Protein AF-A0A0U5FAW2-F1 (afdb_monomer)

Solvent-accessible surface area (backbone atoms only — not comparable to full-atom values): 17260 Å² total; per-residue (Å²): 139,80,88,81,89,89,75,96,79,72,76,85,68,68,87,82,65,86,89,80,86,85,89,78,89,85,86,81,84,81,90,78,88,82,86,89,81,90,89,86,87,85,86,90,85,83,89,81,87,91,86,89,87,81,87,82,94,80,91,77,87,79,80,81,81,79,85,71,97,75,81,73,79,81,76,75,49,73,69,57,49,50,52,50,52,51,51,50,50,53,52,55,72,52,44,49,61,45,65,68,63,23,61,78,44,33,62,51,70,74,54,48,54,52,41,26,79,71,71,75,46,86,71,82,56,63,69,57,28,22,46,52,12,25,45,64,38,46,56,52,46,69,72,37,44,89,76,35,44,50,73,54,102,86,45,73,40,52,65,57,45,48,61,51,51,56,50,52,45,48,52,37,29,44,48,14,36,50,33,10,54,50,19,48,53,33,43,50,52,30,49,39,48,65,33,90,88,64,29,86,56,56,73,61,54,46,88,65,94,80,78,69,79,34,60,45,50,51,34,42,51,52,18,48,65,30,35,52,57,10,36,46,32,41,34,21,25,50,20,21,42,51,32,38,25,70,77,68,72,45,77,75,72,52,61,67,71,64,84,80,60,73,74,74,47,72,65,62,46,49,56,49,34,59,73,71,73,105

Organism: NCBI:txid431306

Foldseek 3Di:
DDDDDDDPPDPPPPPVPDPPDPDDDDDDDDDDDDDDDDDDDDDDDDDDDDDDDDDDDDDDDDDDDDDDDPPPPDDQPPVNVVVVVVVVVVLVVLWQDDLVLLVVLADDPVRLVVLCVPLVDDADDLCVLLVLLLCQLVVLCVVCVVPQWDADPNDTDCPRVLVVLLVVLSVLSNQLSVLSVVLVVLVVVLVLCVDPVRNPCVVQQPDDPPPDQGPSRVSSSVSSVSNSVSNSSSSSSVSNQVNCCVSVVDGRDTDNDPPVPPDCPPVNVVVVCVVVVD

Nearest PDB structures (foldseek):
  1ogk-assembly1_A  TM=2.672E-01  e=3.578E+00  Trypanosoma cruzi
  1ogk-assembly1_B  TM=2.627E-01  e=4.565E+00  Trypanosoma cruzi
  6dfk-assembly1_C  TM=1.994E-01  e=9.953E+00  Plasmodium falciparum 3D7

Sequence (278 aa):
MLFPQFSALFFLLCLSGCTNLYLLRGNRPEQQNAPVGATNTKPGLARTESEIFMSDVKNTVSKANSPRKGDAAGSVSPARARQFHETEQRMKAQRSPSLANVELLAPSDDQIALISARFGLDVADVDEMIGLGLSTVRDQYDALRPVLVMSFNGEDDFKAIKIHLDRIVDALVRSAHGAANYYETRRQLAKDAKDKWANEHRDDDRMGIDGQDNYTGRLRRAAAEHAVKAYALYHIASGACTAYAEVMGEEWQPYQSRANNRTVSQEAAAALDEALGI

Secondary structure (DSSP, 8-state):
-------TTSGGGSTTSSSS-SS-----PPP-PPPP--------------------------PPPPPPTT--S-PPPHHHHHHHHHHHHHHHHTSPPPHHHHHTTSPPHHHHHHHHHHHT-----HHHHHHHHHHHHHHHHHHHHHHH-EEETTEEE-HHHHHHHHHHHHHHHHHHHHHHHHHHHHHHHHHHTTSTTT-TTTTTTS--TT-PPPHHHHHHHHHHHHHHHHHHHHHHHHHHHHHHHHHHSS--------TT-PPPPHHHHHHHHHHHT-

pLDDT: mean 73.01, std 25.02, range [26.52, 98.56]

Mean predicted aligned error: 17.65 Å

Radius of gyration: 31.89 Å; Cα contacts (8 Å, |Δi|>4): 219; chains: 1; bounding box: 66×98×68 Å

Structure (mmCIF, N/CA/C/O backbone):
data_AF-A0A0U5FAW2-F1
#
_entry.id   AF-A0A0U5FAW2-F1
#
loop_
_atom_site.group_PDB
_atom_site.id
_atom_site.type_symbol
_atom_site.label_atom_id
_atom_site.label_alt_id
_atom_site.label_comp_id
_atom_site.label_asym_id
_atom_site.label_entity_id
_atom_site.label_seq_id
_atom_site.pdbx_PDB_ins_code
_atom_site.Cartn_x
_atom_site.Cartn_y
_atom_site.Cartn_z
_atom_site.occupancy
_atom_site.B_iso_or_equiv
_atom_site.auth_seq_id
_atom_site.auth_comp_id
_atom_site.auth_asym_id
_atom_site.auth_atom_id
_atom_site.pdbx_PDB_model_num
ATOM 1 N N . MET A 1 1 ? 11.580 -31.478 33.780 1.00 35.81 1 MET A N 1
ATOM 2 C CA . MET A 1 1 ? 12.639 -31.129 32.806 1.00 35.81 1 MET A CA 1
ATOM 3 C C . MET A 1 1 ? 11.945 -30.732 31.508 1.00 35.81 1 MET A C 1
ATOM 5 O O . MET A 1 1 ? 11.030 -31.455 31.149 1.00 35.81 1 MET A O 1
ATOM 9 N N . LEU A 1 2 ? 12.283 -29.667 30.778 1.00 34.03 2 LEU A N 1
ATOM 10 C CA . LEU A 1 2 ? 12.939 -28.390 31.115 1.00 34.03 2 LEU A CA 1
ATOM 11 C C . LEU A 1 2 ? 12.676 -27.442 29.909 1.00 34.03 2 LEU A C 1
ATOM 13 O O . LEU A 1 2 ? 12.758 -27.903 28.776 1.00 34.03 2 LEU A O 1
ATOM 17 N N . PHE A 1 3 ? 12.312 -26.171 30.127 1.00 37.91 3 PHE A N 1
ATOM 18 C CA . PHE A 1 3 ? 12.097 -25.164 29.056 1.00 37.91 3 PHE A CA 1
ATOM 19 C C . PHE A 1 3 ? 13.434 -24.750 28.384 1.00 37.91 3 PHE A C 1
ATOM 21 O O . PHE A 1 3 ? 14.479 -24.917 29.018 1.00 37.91 3 PHE A O 1
ATOM 28 N N . PRO A 1 4 ? 13.445 -24.266 27.117 1.00 50.56 4 PRO A N 1
ATOM 29 C CA . PRO A 1 4 ? 13.128 -22.858 26.768 1.00 50.56 4 PRO A CA 1
ATOM 30 C C . PRO A 1 4 ? 12.029 -22.729 25.679 1.00 50.56 4 PRO A C 1
ATOM 32 O O . PRO A 1 4 ? 11.757 -23.698 24.985 1.00 50.56 4 PRO A O 1
ATOM 35 N N . GLN A 1 5 ? 11.300 -21.623 25.448 1.00 46.06 5 GLN A N 1
ATOM 36 C CA . GLN A 1 5 ? 11.401 -20.203 25.855 1.00 46.06 5 GLN A CA 1
ATOM 37 C C . GLN A 1 5 ? 12.631 -19.426 25.338 1.00 46.06 5 GLN A C 1
ATOM 39 O O . GLN A 1 5 ? 13.538 -19.172 26.116 1.00 46.06 5 GLN A O 1
ATOM 44 N N . PHE A 1 6 ? 12.631 -19.007 24.058 1.00 38.84 6 PHE A N 1
ATOM 45 C CA . PHE A 1 6 ? 13.253 -17.750 23.566 1.00 38.84 6 PHE A CA 1
ATOM 46 C C . PHE A 1 6 ? 12.924 -17.487 22.074 1.00 38.84 6 PHE A C 1
ATOM 48 O O . PHE A 1 6 ? 13.536 -18.097 21.208 1.00 38.84 6 PHE A O 1
ATOM 55 N N . SER A 1 7 ? 12.009 -16.547 21.772 1.00 43.53 7 SER A N 1
ATOM 56 C CA . SER A 1 7 ? 11.839 -15.941 20.420 1.00 43.53 7 SER A CA 1
ATOM 57 C C . SER A 1 7 ? 11.056 -14.614 20.402 1.00 43.53 7 SER A C 1
ATOM 59 O O . SER A 1 7 ? 11.254 -13.807 19.500 1.00 43.53 7 SER A O 1
ATOM 61 N N . ALA A 1 8 ? 10.197 -14.340 21.390 1.00 37.38 8 ALA A N 1
ATOM 62 C CA . ALA A 1 8 ? 9.229 -13.230 21.361 1.00 37.38 8 ALA A CA 1
ATOM 63 C C . ALA A 1 8 ? 9.799 -11.800 21.562 1.00 37.38 8 ALA A C 1
ATOM 65 O O . ALA A 1 8 ? 9.039 -10.876 21.835 1.00 37.38 8 ALA A O 1
ATOM 66 N N . LEU A 1 9 ? 11.120 -11.597 21.470 1.00 38.56 9 LEU A N 1
ATOM 67 C CA . LEU A 1 9 ? 11.786 -10.353 21.903 1.00 38.56 9 LEU A CA 1
ATOM 68 C C . LEU A 1 9 ? 12.693 -9.692 20.848 1.00 38.56 9 LEU A C 1
ATOM 70 O O . LEU A 1 9 ? 13.346 -8.699 21.150 1.00 38.56 9 LEU A O 1
ATOM 74 N N . PHE A 1 10 ? 12.731 -10.202 19.610 1.00 36.97 10 PHE A N 1
ATOM 75 C CA . PHE A 1 10 ? 13.593 -9.644 18.552 1.00 36.97 10 PHE A CA 1
ATOM 76 C C . PHE A 1 10 ? 12.871 -8.716 17.555 1.00 36.97 10 PHE A C 1
ATOM 78 O O . PHE A 1 10 ? 13.518 -7.946 16.853 1.00 36.97 10 PHE A O 1
ATOM 85 N N . PHE A 1 11 ? 11.534 -8.743 17.496 1.00 36.69 11 PHE A N 1
ATOM 86 C CA . PHE A 1 11 ? 10.769 -8.001 16.478 1.00 36.69 11 PHE A CA 1
ATOM 87 C C . PHE A 1 11 ? 10.440 -6.542 16.853 1.00 36.69 11 PHE A C 1
ATOM 89 O O . PHE A 1 11 ? 10.131 -5.734 15.981 1.00 36.69 11 PHE A O 1
ATOM 96 N N . LEU A 1 12 ? 10.529 -6.171 18.137 1.00 37.72 12 LEU A N 1
ATOM 97 C CA . LEU A 1 12 ? 10.038 -4.876 18.636 1.00 37.72 12 LEU A CA 1
ATOM 98 C C . LEU A 1 12 ? 11.019 -3.693 18.473 1.00 37.72 12 LEU A C 1
ATOM 100 O O . LEU A 1 12 ? 10.720 -2.591 18.922 1.00 37.72 12 LEU A O 1
ATOM 104 N N . LEU A 1 13 ? 12.190 -3.904 17.859 1.00 38.53 13 LEU A N 1
ATOM 105 C CA . LEU A 1 13 ? 13.277 -2.910 17.800 1.00 38.53 13 LEU A CA 1
ATOM 106 C C . LEU A 1 13 ? 13.564 -2.345 16.395 1.00 38.53 13 LEU A C 1
ATOM 108 O O . LEU A 1 13 ? 14.275 -1.349 16.274 1.00 38.53 13 LEU A O 1
ATOM 112 N N . CYS A 1 14 ? 12.988 -2.913 15.330 1.00 35.56 14 CYS A N 1
ATOM 113 C CA . CYS A 1 14 ? 13.257 -2.470 13.953 1.00 35.56 14 CYS A CA 1
ATOM 114 C C . CYS A 1 14 ? 12.364 -1.313 13.462 1.00 35.56 14 CYS A C 1
ATOM 116 O O . CYS A 1 14 ? 12.752 -0.601 12.539 1.00 35.56 14 CYS A O 1
ATOM 118 N N . LEU A 1 15 ? 11.201 -1.072 14.080 1.00 39.78 15 LEU A N 1
ATOM 119 C CA . LEU A 1 15 ? 10.223 -0.072 13.610 1.00 39.78 15 LEU A CA 1
ATOM 120 C C . LEU A 1 15 ? 10.478 1.372 14.088 1.00 39.78 15 LEU A C 1
ATOM 122 O O . LEU A 1 15 ? 9.764 2.283 13.679 1.00 39.78 15 LEU A O 1
ATOM 126 N N . SER A 1 16 ? 11.517 1.611 14.896 1.00 39.72 16 SER A N 1
ATOM 127 C CA . SER A 1 16 ? 11.896 2.954 15.377 1.00 39.72 16 SER A CA 1
ATOM 128 C C . SER A 1 16 ? 13.177 3.514 14.724 1.00 39.72 16 SER A C 1
ATOM 130 O O . SER A 1 16 ? 13.709 4.522 15.188 1.00 39.72 16 SER A O 1
ATOM 132 N N . GLY A 1 17 ? 13.708 2.858 13.681 1.00 35.09 17 GLY A N 1
ATOM 133 C CA . GLY A 1 17 ? 15.069 3.103 13.171 1.00 35.09 17 GLY A CA 1
ATOM 134 C C . GLY A 1 17 ? 15.214 3.901 11.864 1.00 35.09 17 GLY A C 1
ATOM 135 O O . GLY A 1 17 ? 16.336 4.236 11.493 1.00 35.09 17 GLY A O 1
ATOM 136 N N . CYS A 1 18 ? 14.131 4.203 11.139 1.00 33.91 18 CYS A N 1
ATOM 137 C CA . CYS A 1 18 ? 14.225 4.573 9.712 1.00 33.91 18 CYS A CA 1
ATOM 138 C C . CYS A 1 18 ? 14.118 6.075 9.370 1.00 33.91 18 CYS A C 1
ATOM 140 O O . CYS A 1 18 ? 14.149 6.424 8.193 1.00 33.91 18 CYS A O 1
ATOM 142 N N . THR A 1 19 ? 14.019 6.978 10.351 1.00 40.09 19 THR A N 1
ATOM 143 C CA . THR A 1 19 ? 13.824 8.431 10.122 1.00 40.09 19 THR A CA 1
ATOM 144 C C . THR A 1 19 ? 15.033 9.317 10.449 1.00 40.09 19 THR A C 1
ATOM 146 O O . THR A 1 19 ? 14.925 10.535 10.344 1.00 40.09 19 THR A O 1
ATOM 149 N N . ASN A 1 20 ? 16.191 8.752 10.824 1.00 37.94 20 ASN A N 1
ATOM 150 C CA . ASN A 1 20 ? 17.341 9.531 11.320 1.00 37.94 20 ASN A CA 1
ATOM 151 C C . ASN A 1 20 ? 18.728 9.030 10.847 1.00 37.94 20 ASN A C 1
ATOM 153 O O . ASN A 1 20 ? 19.677 8.988 11.627 1.00 37.94 20 ASN A O 1
ATOM 157 N N . LEU A 1 21 ? 18.881 8.664 9.563 1.00 34.06 21 LEU A N 1
ATOM 158 C CA . LEU A 1 21 ? 20.168 8.178 9.021 1.00 34.06 21 LEU A CA 1
ATOM 159 C C . LEU A 1 21 ? 20.645 8.845 7.711 1.00 34.06 21 LEU A C 1
ATOM 161 O O . LEU A 1 21 ? 21.285 8.206 6.884 1.00 34.06 21 LEU A O 1
ATOM 165 N N . TYR A 1 22 ? 20.378 10.144 7.534 1.00 37.16 22 TYR A N 1
ATOM 166 C CA . TYR A 1 22 ? 20.855 10.926 6.378 1.00 37.16 22 TYR A CA 1
ATOM 167 C C . TYR A 1 22 ? 21.370 12.333 6.758 1.00 37.16 22 TYR A C 1
ATOM 169 O O . TYR A 1 22 ? 20.910 13.321 6.195 1.00 37.16 22 TYR A O 1
ATOM 177 N N . LEU A 1 23 ? 22.322 12.463 7.705 1.00 38.91 23 LEU A N 1
ATOM 178 C CA . LEU A 1 23 ? 23.052 13.743 7.896 1.00 38.91 23 LEU A CA 1
ATOM 179 C C . LEU A 1 23 ? 24.397 13.714 8.676 1.00 38.91 23 LEU A C 1
ATOM 181 O O . LEU A 1 23 ? 24.799 14.739 9.225 1.00 38.91 23 LEU A O 1
ATOM 185 N N . LEU A 1 24 ? 25.149 12.602 8.723 1.00 35.38 24 LEU A N 1
ATOM 186 C CA . LEU A 1 24 ? 26.506 12.595 9.313 1.00 35.38 24 LEU A CA 1
ATOM 187 C C . LEU A 1 24 ? 27.543 11.807 8.495 1.00 35.38 24 LEU A C 1
ATOM 189 O O . LEU A 1 24 ? 27.266 10.706 8.038 1.00 35.38 24 LEU A O 1
ATOM 193 N N . ARG A 1 25 ? 28.759 12.381 8.420 1.00 29.70 25 ARG A N 1
ATOM 194 C CA . ARG A 1 25 ? 29.966 11.942 7.680 1.00 29.70 25 ARG A CA 1
ATOM 195 C C . ARG A 1 25 ? 29.798 11.798 6.149 1.00 29.70 25 ARG A C 1
ATOM 197 O O . ARG A 1 25 ? 29.121 10.903 5.679 1.00 29.70 25 ARG A O 1
ATOM 204 N N . GLY A 1 26 ? 30.471 12.587 5.306 1.00 28.81 26 GLY A N 1
ATOM 205 C CA . GLY A 1 26 ? 31.191 13.842 5.564 1.00 28.81 26 GLY A CA 1
ATOM 206 C C . GLY A 1 26 ? 32.368 14.088 4.618 1.00 28.81 26 GLY A C 1
ATOM 207 O O . GLY A 1 26 ? 33.172 13.195 4.384 1.00 28.81 26 GLY A O 1
ATOM 208 N N . ASN A 1 27 ? 32.512 15.333 4.161 1.00 31.36 27 ASN A N 1
ATOM 209 C CA . ASN A 1 27 ? 33.799 15.918 3.788 1.00 31.36 27 ASN A CA 1
ATOM 210 C C . ASN A 1 27 ? 33.670 17.449 3.846 1.00 31.36 27 ASN A C 1
ATOM 212 O O . ASN A 1 27 ? 32.667 17.989 3.381 1.00 31.36 27 ASN A O 1
ATOM 216 N N . ARG A 1 28 ? 34.633 18.156 4.448 1.00 32.12 28 ARG A N 1
ATOM 217 C CA . ARG A 1 28 ? 34.595 19.624 4.581 1.00 32.12 28 ARG A CA 1
ATOM 218 C C . ARG A 1 28 ? 36.013 20.177 4.407 1.00 32.12 28 ARG A C 1
ATOM 220 O O . ARG A 1 28 ? 36.829 19.935 5.294 1.00 32.12 28 ARG A O 1
ATOM 227 N N . PRO A 1 29 ? 36.327 20.867 3.295 1.00 35.34 29 PRO A N 1
ATOM 228 C CA . PRO A 1 29 ? 37.637 21.483 3.121 1.00 35.34 29 PRO A CA 1
ATOM 229 C C . PRO A 1 29 ? 37.843 22.653 4.100 1.00 35.34 29 PRO A C 1
ATOM 231 O O . PRO A 1 29 ? 36.893 23.156 4.708 1.00 35.34 29 PRO A O 1
ATOM 234 N N . GLU A 1 30 ? 39.104 23.040 4.274 1.00 32.56 30 GLU A N 1
ATOM 235 C CA . GLU A 1 30 ? 39.573 23.950 5.324 1.00 32.56 30 GLU A CA 1
ATOM 236 C C . GLU A 1 30 ? 39.083 25.398 5.166 1.00 32.56 30 GLU A C 1
ATOM 238 O O . GLU A 1 30 ? 38.757 25.868 4.075 1.00 32.56 30 GLU A O 1
ATOM 243 N N . GLN A 1 31 ? 39.074 26.139 6.278 1.00 34.84 31 GLN A N 1
ATOM 244 C CA . GLN A 1 31 ? 38.871 27.585 6.257 1.00 34.84 31 GLN A CA 1
ATOM 245 C C . GLN A 1 31 ? 40.140 28.292 5.767 1.00 34.84 31 GLN A C 1
ATOM 247 O O . GLN A 1 31 ? 41.193 28.175 6.389 1.00 34.84 31 GLN A O 1
ATOM 252 N N . GLN A 1 32 ? 40.018 29.118 4.727 1.00 32.97 32 GLN A N 1
ATOM 253 C CA . GLN A 1 32 ? 40.986 30.179 4.446 1.00 32.97 32 GLN A CA 1
ATOM 254 C C . GLN A 1 32 ? 40.387 31.531 4.849 1.00 32.97 32 GLN A C 1
ATOM 256 O O . GLN A 1 32 ? 39.238 31.837 4.534 1.00 32.97 32 GLN A O 1
ATOM 261 N N . ASN A 1 33 ? 41.161 32.322 5.593 1.00 32.81 33 ASN A N 1
ATOM 262 C CA . ASN A 1 33 ? 40.728 33.614 6.123 1.00 32.81 33 ASN A CA 1
ATOM 263 C C . ASN A 1 33 ? 40.837 34.715 5.057 1.00 32.81 33 ASN A C 1
ATOM 265 O O . ASN A 1 33 ? 41.860 34.819 4.382 1.00 32.81 33 ASN A O 1
ATOM 269 N N . ALA A 1 34 ? 39.825 35.582 4.964 1.00 35.78 34 ALA A N 1
ATOM 270 C CA . ALA A 1 34 ? 39.879 36.809 4.167 1.00 35.78 34 ALA A CA 1
ATOM 271 C C . ALA A 1 34 ? 40.281 38.018 5.049 1.00 35.78 34 ALA A C 1
ATOM 273 O O . ALA A 1 34 ? 39.807 38.109 6.185 1.00 35.78 34 ALA A O 1
ATOM 274 N N . PRO A 1 35 ? 41.152 38.933 4.575 1.00 33.84 35 PRO A N 1
ATOM 275 C CA . PRO A 1 35 ? 41.713 40.018 5.387 1.00 33.84 35 PRO A CA 1
ATOM 276 C C . PRO A 1 35 ? 40.834 41.284 5.470 1.00 33.84 35 PRO A C 1
ATOM 278 O O . PRO A 1 35 ? 39.829 41.431 4.779 1.00 33.84 35 PRO A O 1
ATOM 281 N N . VAL A 1 36 ? 41.253 42.220 6.329 1.00 36.88 36 VAL A N 1
ATOM 282 C CA . VAL A 1 36 ? 40.556 43.474 6.674 1.00 36.88 36 VAL A CA 1
ATOM 283 C C . VAL A 1 36 ? 41.003 44.661 5.801 1.00 36.88 36 VAL A C 1
ATOM 285 O O . VAL A 1 36 ? 42.198 44.881 5.625 1.00 36.88 36 VAL A O 1
ATOM 288 N N . GLY A 1 37 ? 40.047 45.488 5.354 1.00 30.59 37 GLY A N 1
ATOM 289 C CA . GLY A 1 37 ? 40.242 46.842 4.794 1.00 30.59 37 GLY A CA 1
ATOM 290 C C . GLY A 1 37 ? 38.888 47.438 4.350 1.00 30.59 37 GLY A C 1
ATOM 291 O O . GLY A 1 37 ? 38.145 46.753 3.662 1.00 30.59 37 GLY A O 1
ATOM 292 N N . ALA A 1 38 ? 38.387 48.571 4.869 1.00 30.95 38 ALA A N 1
ATOM 293 C CA . ALA A 1 38 ? 38.866 49.966 4.753 1.00 30.95 38 ALA A CA 1
ATOM 294 C C . ALA A 1 38 ? 38.525 50.584 3.372 1.00 30.95 38 ALA A C 1
ATOM 296 O O . ALA A 1 38 ? 38.946 50.039 2.362 1.00 30.95 38 ALA A O 1
ATOM 297 N N . THR A 1 39 ? 37.796 51.704 3.209 1.00 33.62 39 THR A N 1
ATOM 298 C CA . THR A 1 39 ? 37.059 52.650 4.108 1.00 33.62 39 THR A CA 1
ATOM 299 C C . THR A 1 39 ? 35.715 53.039 3.407 1.00 33.62 39 THR A C 1
ATOM 301 O O . THR A 1 39 ? 35.358 52.336 2.469 1.00 33.62 39 THR A O 1
ATOM 304 N N . ASN A 1 40 ? 34.859 54.039 3.701 1.00 33.38 40 ASN A N 1
ATOM 305 C CA . ASN A 1 40 ? 34.744 55.214 4.608 1.00 33.38 40 ASN A CA 1
ATOM 306 C C . ASN A 1 40 ? 33.218 55.621 4.650 1.00 33.38 40 ASN A C 1
ATOM 308 O O . ASN A 1 40 ? 32.428 54.888 4.062 1.00 33.38 40 ASN A O 1
ATOM 312 N N . THR A 1 41 ? 32.622 56.674 5.252 1.00 31.75 41 THR A N 1
ATOM 313 C CA . THR A 1 41 ? 32.984 57.861 6.080 1.00 31.75 41 THR A CA 1
ATOM 314 C C . THR A 1 41 ? 31.754 58.256 6.952 1.00 31.75 41 THR A C 1
ATOM 316 O O . THR A 1 41 ? 30.663 57.721 6.761 1.00 31.75 41 THR A O 1
ATOM 319 N N . LYS A 1 42 ? 31.873 59.254 7.850 1.00 38.59 42 LYS A N 1
ATOM 320 C CA . LYS A 1 42 ? 30.778 60.113 8.397 1.00 38.59 42 LYS A CA 1
ATOM 321 C C . LYS A 1 42 ? 31.300 61.571 8.535 1.00 38.59 42 LYS A C 1
ATOM 323 O O . LYS A 1 42 ? 32.512 61.734 8.387 1.00 38.59 42 LYS A O 1
ATOM 328 N N . PRO A 1 43 ? 30.471 62.622 8.762 1.00 42.59 43 PRO A N 1
ATOM 329 C CA . PRO A 1 43 ? 29.977 62.990 10.117 1.00 42.59 43 PRO A CA 1
ATOM 330 C C . PRO A 1 43 ? 28.510 63.516 10.145 1.00 42.59 43 PRO A C 1
ATOM 332 O O . PRO A 1 43 ? 27.983 63.917 9.118 1.00 42.59 43 PRO A O 1
ATOM 335 N N . GLY A 1 44 ? 27.754 63.419 11.251 1.00 30.03 44 GLY A N 1
ATOM 336 C CA . GLY A 1 44 ? 27.611 64.425 12.342 1.00 30.03 44 GLY A CA 1
ATOM 337 C C . GLY A 1 44 ? 26.108 64.800 12.467 1.00 30.03 44 GLY A C 1
ATOM 338 O O . GLY A 1 44 ? 25.424 64.715 11.456 1.00 30.03 44 GLY A O 1
ATOM 339 N N . LEU A 1 45 ? 25.461 65.132 13.599 1.00 32.28 45 LEU A N 1
ATOM 340 C CA . LEU A 1 45 ? 25.850 65.698 14.912 1.00 32.28 45 LEU A CA 1
ATOM 341 C C . LEU A 1 45 ? 25.081 65.038 16.111 1.00 32.28 45 LEU A C 1
ATOM 343 O O . LEU A 1 45 ? 24.416 64.022 15.929 1.00 32.28 45 LEU A O 1
ATOM 347 N N . ALA A 1 46 ? 25.232 65.572 17.338 1.00 31.83 46 ALA A N 1
ATOM 348 C CA . ALA A 1 46 ? 24.733 65.053 18.641 1.00 31.83 46 ALA A CA 1
ATOM 349 C C . ALA A 1 46 ? 23.219 65.332 18.923 1.00 31.83 46 ALA A C 1
ATOM 351 O O . ALA A 1 46 ? 22.630 66.138 18.212 1.00 31.83 46 ALA A O 1
ATOM 352 N N . ARG A 1 47 ? 22.484 64.603 19.802 1.00 30.38 47 ARG A N 1
ATOM 353 C CA . ARG A 1 47 ? 22.491 64.546 21.308 1.00 30.38 47 ARG A CA 1
ATOM 354 C C . ARG A 1 47 ? 22.136 65.929 21.925 1.00 30.38 47 ARG A C 1
ATOM 356 O O . ARG A 1 47 ? 22.714 66.903 21.469 1.00 30.38 47 ARG A O 1
ATOM 363 N N . THR A 1 48 ? 21.232 66.102 22.905 1.00 30.28 48 THR A N 1
ATOM 364 C CA . THR A 1 48 ? 21.015 65.351 24.171 1.00 30.28 48 THR A CA 1
ATOM 365 C C . THR A 1 48 ? 19.552 65.350 24.716 1.00 30.28 48 THR A C 1
ATOM 367 O O . THR A 1 48 ? 18.647 65.695 23.969 1.00 30.28 48 THR A O 1
ATOM 370 N N . GLU A 1 49 ? 19.360 64.859 25.966 1.00 31.94 49 GLU A N 1
ATOM 371 C CA . GLU A 1 49 ? 18.279 65.080 26.979 1.00 31.94 49 GLU A CA 1
ATOM 372 C C . GLU A 1 49 ? 16.823 65.385 26.512 1.00 31.94 49 GLU A C 1
ATOM 374 O O . GLU A 1 49 ? 16.574 66.314 25.759 1.00 31.94 49 GLU A O 1
ATOM 379 N N . SER A 1 50 ? 15.769 64.624 26.848 1.00 32.88 50 SER A N 1
ATOM 380 C CA . SER A 1 50 ? 15.180 64.254 28.161 1.00 32.88 50 SER A CA 1
ATOM 381 C C . SER A 1 50 ? 14.478 65.387 28.933 1.00 32.88 50 SER A C 1
ATOM 383 O O . SER A 1 50 ? 15.153 66.123 29.641 1.00 32.88 50 SER A O 1
ATOM 385 N N . GLU A 1 51 ? 13.133 65.427 28.916 1.00 30.48 51 GLU A N 1
ATOM 386 C CA . GLU A 1 51 ? 12.322 65.432 30.153 1.00 30.48 51 GLU A CA 1
ATOM 387 C C . GLU A 1 51 ? 10.800 65.220 29.953 1.00 30.48 51 GLU A C 1
ATOM 389 O O . GLU A 1 51 ? 10.258 65.226 28.850 1.00 30.48 51 GLU A O 1
ATOM 394 N N . ILE A 1 52 ? 10.168 64.960 31.096 1.00 31.31 52 ILE A N 1
ATOM 395 C CA . ILE A 1 52 ? 8.767 64.690 31.454 1.00 31.31 52 ILE A CA 1
ATOM 396 C C . ILE A 1 52 ? 7.774 65.798 31.022 1.00 31.31 52 ILE A C 1
ATOM 398 O O . ILE A 1 52 ? 8.065 66.959 31.274 1.00 31.31 52 ILE A O 1
ATOM 402 N N . PHE A 1 53 ? 6.563 65.450 30.537 1.00 26.52 53 PHE A N 1
ATOM 403 C CA . PHE A 1 53 ? 5.250 65.869 31.112 1.00 26.52 53 PHE A CA 1
ATOM 404 C C . PHE A 1 53 ? 4.040 65.180 30.419 1.00 26.52 53 PHE A C 1
ATOM 406 O O . PHE A 1 53 ? 4.211 64.421 29.468 1.00 26.52 53 PHE A O 1
ATOM 413 N N . MET A 1 54 ? 2.820 65.396 30.934 1.00 31.56 54 MET A N 1
ATOM 414 C CA . MET A 1 54 ? 1.555 64.764 30.504 1.00 31.56 54 MET A CA 1
ATOM 415 C C . MET A 1 54 ? 0.696 65.645 29.571 1.00 31.56 54 MET A C 1
ATOM 417 O O . MET A 1 54 ? 0.849 66.864 29.558 1.00 31.56 54 MET A O 1
ATOM 421 N N . SER A 1 55 ? -0.312 65.022 28.929 1.00 37.91 55 SER A N 1
ATOM 422 C CA . SER A 1 55 ? -1.421 65.625 28.141 1.00 37.91 55 SER A CA 1
ATOM 423 C C . SER A 1 55 ? -1.007 66.383 26.856 1.00 37.91 55 SER A C 1
ATOM 425 O O . SER A 1 55 ? 0.070 66.951 26.771 1.00 37.91 55 SER A O 1
ATOM 427 N N . ASP A 1 56 ? -1.789 66.390 25.771 1.00 32.31 56 ASP A N 1
ATOM 428 C CA . ASP A 1 56 ? -3.259 66.389 25.717 1.00 32.31 56 ASP A CA 1
ATOM 429 C C . ASP A 1 56 ? -3.850 65.727 24.442 1.00 32.31 56 ASP A C 1
ATOM 431 O O . ASP A 1 56 ? -3.137 65.325 23.520 1.00 32.31 56 ASP A O 1
ATOM 435 N N . VAL A 1 57 ? -5.179 65.609 24.381 1.00 39.91 57 VAL A N 1
ATOM 436 C CA . VAL A 1 57 ? -5.953 64.984 23.297 1.00 39.91 57 VAL A CA 1
ATOM 437 C C . VAL A 1 57 ? -5.934 65.811 22.005 1.00 39.91 57 VAL A C 1
ATOM 439 O O . VAL A 1 57 ? -6.378 66.960 21.981 1.00 39.91 57 VAL A O 1
ATOM 442 N N . LYS A 1 58 ? -5.596 65.178 20.867 1.00 31.69 58 LYS A N 1
ATOM 443 C CA . LYS A 1 58 ? -6.124 65.607 19.558 1.00 31.69 58 LYS A CA 1
ATOM 444 C C . LYS A 1 58 ? -6.248 64.483 18.528 1.00 31.69 58 LYS A C 1
ATOM 446 O O . LYS A 1 58 ? -5.313 63.742 18.255 1.00 31.69 58 LYS A O 1
ATOM 451 N N . ASN A 1 59 ? -7.446 64.392 17.958 1.00 37.84 59 ASN A N 1
ATOM 452 C CA . ASN A 1 59 ? -7.882 63.389 16.990 1.00 37.84 59 ASN A CA 1
ATOM 453 C C . ASN A 1 59 ? -7.391 63.728 15.567 1.00 37.84 59 ASN A C 1
ATOM 455 O O . ASN A 1 59 ? -7.686 64.816 15.069 1.00 37.84 59 ASN A O 1
ATOM 459 N N . THR A 1 60 ? -6.706 62.799 14.893 1.00 38.94 60 THR A N 1
ATOM 460 C CA . THR A 1 60 ? -6.305 62.921 13.478 1.00 38.94 60 THR A CA 1
ATOM 461 C C . THR A 1 60 ? -6.626 61.648 12.689 1.00 38.94 60 THR A C 1
ATOM 463 O O . THR A 1 60 ? -5.843 60.704 12.603 1.00 38.94 60 THR A O 1
ATOM 466 N N . VAL A 1 61 ? -7.804 61.631 12.058 1.00 35.28 61 VAL A N 1
ATOM 467 C CA . VAL A 1 61 ? -8.234 60.544 11.164 1.00 35.28 61 VAL A CA 1
ATOM 468 C C . VAL A 1 61 ? -7.404 60.547 9.875 1.00 35.28 61 VAL A C 1
ATOM 470 O O . VAL A 1 61 ? -7.605 61.384 8.991 1.00 35.28 61 VAL A O 1
ATOM 473 N N . SER A 1 62 ? -6.505 59.573 9.733 1.00 40.56 62 SER A N 1
ATOM 474 C CA . SER A 1 62 ? -5.789 59.315 8.478 1.00 40.56 62 SER A CA 1
ATOM 475 C C . SER A 1 62 ? -6.729 58.706 7.433 1.00 40.56 62 SER A C 1
ATOM 477 O O . SER A 1 62 ? -7.236 57.598 7.594 1.00 40.56 62 SER A O 1
ATOM 479 N N . LYS A 1 63 ? -6.971 59.455 6.352 1.00 34.47 63 LYS A N 1
ATOM 480 C CA . LYS A 1 63 ? -7.898 59.107 5.263 1.00 34.47 63 LYS A CA 1
ATOM 481 C C . LYS A 1 63 ? -7.561 57.762 4.605 1.00 34.47 63 LYS A C 1
ATOM 483 O O . LYS A 1 63 ? -6.486 57.605 4.032 1.00 34.47 63 LYS A O 1
ATOM 488 N N . ALA A 1 64 ? -8.530 56.849 4.566 1.00 38.09 64 ALA A N 1
ATOM 489 C CA . ALA A 1 64 ? -8.508 55.738 3.620 1.00 38.09 64 ALA A CA 1
ATOM 490 C C . ALA A 1 64 ? -8.786 56.265 2.198 1.00 38.09 64 ALA A C 1
ATOM 492 O O . ALA A 1 64 ? -9.770 56.975 1.980 1.00 38.09 64 ALA A O 1
ATOM 493 N N . ASN A 1 65 ? -7.939 55.915 1.227 1.00 41.84 65 ASN A N 1
ATOM 494 C CA . ASN A 1 65 ? -8.178 56.233 -0.182 1.00 41.84 65 ASN A CA 1
ATOM 495 C C . ASN A 1 65 ? -9.097 55.178 -0.811 1.00 41.84 65 ASN A C 1
ATOM 497 O O . ASN A 1 65 ? -8.759 53.996 -0.841 1.00 41.84 65 ASN A O 1
ATOM 501 N N . SER A 1 66 ? -10.244 55.604 -1.340 1.00 36.88 66 SER A N 1
ATOM 502 C CA . SER A 1 66 ? -11.158 54.722 -2.076 1.00 36.88 66 SER A CA 1
ATOM 503 C C . SER A 1 66 ? -10.552 54.299 -3.428 1.00 36.88 66 SER A C 1
ATOM 505 O O . SER A 1 66 ? -9.924 55.133 -4.088 1.00 36.88 66 SER A O 1
ATOM 507 N N . PRO A 1 67 ? -10.747 53.043 -3.879 1.00 41.22 67 PRO A N 1
ATOM 508 C CA . PRO A 1 67 ? -10.251 52.578 -5.175 1.00 41.22 67 PRO A CA 1
ATOM 509 C C . PRO A 1 67 ? -10.946 53.302 -6.337 1.00 41.22 67 PRO A C 1
ATOM 511 O O . PRO A 1 67 ? -12.101 53.724 -6.233 1.00 41.22 67 PRO A O 1
ATOM 514 N N . ARG A 1 68 ? -10.244 53.445 -7.466 1.00 42.44 68 ARG A N 1
ATOM 515 C CA . ARG A 1 68 ? -10.801 54.069 -8.675 1.00 42.44 68 ARG A CA 1
ATOM 516 C C . ARG A 1 68 ? -11.593 53.047 -9.490 1.00 42.44 68 ARG A C 1
ATOM 518 O O . ARG A 1 68 ? -11.241 51.876 -9.579 1.00 42.44 68 ARG A O 1
ATOM 525 N N . LYS A 1 69 ? -12.666 53.513 -10.131 1.00 36.62 69 LYS A N 1
ATOM 526 C CA . LYS A 1 69 ? -13.516 52.700 -11.009 1.00 36.62 69 LYS A CA 1
ATOM 527 C C . LYS A 1 69 ? -12.760 52.356 -12.302 1.00 36.62 69 LYS A C 1
ATOM 529 O O . LYS A 1 69 ? -12.817 53.115 -13.264 1.00 36.62 69 LYS A O 1
ATOM 534 N N . GLY A 1 70 ? -12.044 51.233 -12.294 1.00 45.09 70 GLY A N 1
ATOM 535 C CA . GLY A 1 70 ? -11.231 50.757 -13.421 1.00 45.09 70 GLY A CA 1
ATOM 536 C C . GLY A 1 70 ? -10.578 49.386 -13.210 1.00 45.09 70 GLY A C 1
ATOM 537 O O . GLY A 1 70 ? -10.290 48.712 -14.195 1.00 45.09 70 GLY A O 1
ATOM 538 N N . ASP A 1 71 ? -10.410 48.945 -11.958 1.00 43.69 71 ASP A N 1
ATOM 539 C CA . ASP A 1 71 ? -9.721 47.696 -11.591 1.00 43.69 71 ASP A CA 1
ATOM 540 C C . ASP A 1 71 ? -10.563 46.431 -11.885 1.00 43.69 71 ASP A C 1
ATOM 542 O O . ASP A 1 71 ? -11.035 45.729 -10.988 1.00 43.69 71 ASP A O 1
ATOM 546 N N . ALA A 1 72 ? -10.788 46.144 -13.168 1.00 43.41 72 ALA A N 1
ATOM 547 C CA . ALA A 1 72 ? -11.454 44.929 -13.625 1.00 43.41 72 ALA A CA 1
ATOM 548 C C . ALA A 1 72 ? -10.542 43.698 -13.462 1.00 43.41 72 ALA A C 1
ATOM 550 O O . ALA A 1 72 ? -9.405 43.706 -13.922 1.00 43.41 72 ALA A O 1
ATOM 551 N N . ALA A 1 73 ? -11.075 42.631 -12.852 1.00 43.38 73 ALA A N 1
ATOM 552 C CA . ALA A 1 73 ? -10.436 41.317 -12.699 1.00 43.38 73 ALA A CA 1
ATOM 553 C C . ALA A 1 73 ? -8.988 41.365 -12.155 1.00 43.38 73 ALA A C 1
ATOM 555 O O . ALA A 1 73 ? -8.021 41.137 -12.880 1.00 43.38 73 ALA A O 1
ATOM 556 N N . GLY A 1 74 ? -8.848 41.622 -10.848 1.00 50.12 74 GLY A N 1
ATOM 557 C CA . GLY A 1 74 ? -7.549 41.686 -10.169 1.00 50.12 74 GLY A CA 1
ATOM 558 C C . GLY A 1 74 ? -6.676 40.450 -10.416 1.00 50.12 74 GLY A C 1
ATOM 559 O O . GLY A 1 74 ? -6.980 39.352 -9.946 1.00 50.12 74 GLY A O 1
ATOM 560 N N . SER A 1 75 ? -5.569 40.642 -11.134 1.00 56.09 75 SER A N 1
ATOM 561 C CA . SER A 1 75 ? -4.615 39.584 -11.451 1.00 56.09 75 SER A CA 1
ATOM 562 C C . SER A 1 75 ? -3.905 39.098 -10.184 1.00 56.09 75 SER A C 1
ATOM 564 O O . SER A 1 75 ? -3.265 39.859 -9.455 1.00 56.09 75 SER A O 1
ATOM 566 N N . VAL A 1 76 ? -4.018 37.797 -9.901 1.00 60.38 76 VAL A N 1
ATOM 567 C CA . VAL A 1 76 ? -3.324 37.174 -8.768 1.00 60.38 76 VAL A CA 1
ATOM 568 C C . VAL A 1 76 ? -1.821 37.282 -9.013 1.00 60.38 76 VAL A C 1
ATOM 570 O O . VAL A 1 76 ? -1.312 36.764 -10.007 1.00 60.38 76 VAL A O 1
ATOM 573 N N . SER A 1 77 ? -1.099 37.964 -8.119 1.00 76.38 77 SER A N 1
ATOM 574 C CA . SER A 1 77 ? 0.340 38.174 -8.298 1.00 76.38 77 SER A CA 1
ATOM 575 C C . SER A 1 77 ? 1.087 36.830 -8.374 1.00 76.38 77 SER A C 1
ATOM 577 O O . SER A 1 77 ? 0.711 35.887 -7.668 1.00 76.38 77 SER A O 1
ATOM 579 N N . PRO A 1 78 ? 2.172 36.706 -9.168 1.00 72.19 78 PRO A N 1
ATOM 580 C CA . PRO A 1 78 ? 2.868 35.427 -9.345 1.00 72.19 78 PRO A CA 1
ATOM 581 C C . PRO A 1 78 ? 3.351 34.783 -8.036 1.00 72.19 78 PRO A C 1
ATOM 583 O O . PRO A 1 78 ? 3.386 33.561 -7.926 1.00 72.19 78 PRO A O 1
ATOM 586 N N . ALA A 1 79 ? 3.674 35.589 -7.019 1.00 71.56 79 ALA A N 1
ATOM 587 C CA . ALA A 1 79 ? 3.998 35.102 -5.679 1.00 71.56 79 ALA A CA 1
ATOM 588 C C . ALA A 1 79 ? 2.785 34.463 -4.976 1.00 71.56 79 ALA A C 1
ATOM 590 O O . ALA A 1 79 ? 2.904 33.375 -4.417 1.00 71.56 79 ALA A O 1
ATOM 591 N N . ARG A 1 80 ? 1.605 35.093 -5.054 1.00 75.25 80 ARG A N 1
ATOM 592 C CA . ARG A 1 80 ? 0.369 34.571 -4.455 1.00 75.25 80 ARG A CA 1
ATOM 593 C C . ARG A 1 80 ? -0.148 33.332 -5.195 1.00 75.25 80 ARG A C 1
ATOM 595 O O . ARG A 1 80 ? -0.627 32.407 -4.551 1.00 75.25 80 ARG A O 1
ATOM 602 N N . ALA A 1 81 ? 0.015 33.269 -6.518 1.00 74.38 81 ALA A N 1
ATOM 603 C CA . ALA A 1 81 ? -0.283 32.068 -7.302 1.00 74.38 81 ALA A CA 1
ATOM 604 C C . ALA A 1 81 ? 0.604 30.877 -6.882 1.00 74.38 81 ALA A C 1
ATOM 606 O O . ALA A 1 81 ? 0.094 29.784 -6.642 1.00 74.38 81 ALA A O 1
ATOM 607 N N . ARG A 1 82 ? 1.916 31.096 -6.691 1.00 76.38 82 ARG A N 1
ATOM 608 C CA . ARG A 1 82 ? 2.833 30.074 -6.147 1.00 76.38 82 ARG A CA 1
ATOM 609 C C . ARG A 1 82 ? 2.415 29.608 -4.751 1.00 76.38 82 ARG A C 1
ATOM 611 O O . ARG A 1 82 ? 2.353 28.408 -4.526 1.00 76.38 82 ARG A O 1
ATOM 618 N N . GLN A 1 83 ? 2.068 30.531 -3.850 1.00 75.69 83 GLN A N 1
ATOM 619 C CA . GLN A 1 83 ? 1.586 30.198 -2.500 1.00 75.69 83 GLN A CA 1
ATOM 620 C C . GLN A 1 83 ? 0.289 29.373 -2.521 1.00 75.69 83 GLN A C 1
ATOM 622 O O . GLN A 1 83 ? 0.147 28.442 -1.727 1.00 75.69 83 GLN A O 1
ATOM 627 N N . PHE A 1 84 ? -0.642 29.666 -3.438 1.00 73.25 84 PHE A N 1
ATOM 628 C CA . PHE A 1 84 ? -1.846 28.851 -3.624 1.00 73.25 84 PHE A CA 1
ATOM 629 C C . PHE A 1 84 ? -1.512 27.445 -4.138 1.00 73.25 84 PHE A C 1
ATOM 631 O O . PHE A 1 84 ? -1.971 26.472 -3.550 1.00 73.25 84 PHE A O 1
ATOM 638 N N . HIS A 1 85 ? -0.659 27.299 -5.156 1.00 74.31 85 HIS A N 1
ATOM 639 C CA . HIS A 1 85 ? -0.250 25.969 -5.625 1.00 74.31 85 HIS A CA 1
ATOM 640 C C . HIS A 1 85 ? 0.536 25.178 -4.568 1.00 74.31 85 HIS A C 1
ATOM 642 O O . HIS A 1 85 ? 0.331 23.974 -4.437 1.00 74.31 85 HIS A O 1
ATOM 648 N N . GLU A 1 86 ? 1.381 25.832 -3.770 1.00 74.88 86 GLU A N 1
ATOM 649 C CA . GLU A 1 86 ? 2.103 25.185 -2.671 1.00 74.88 86 GLU A CA 1
ATOM 650 C C . GLU A 1 86 ? 1.148 24.735 -1.551 1.00 74.88 86 GLU A C 1
ATOM 652 O O . GLU A 1 86 ? 1.279 23.627 -1.030 1.00 74.88 86 GLU A O 1
ATOM 657 N N . THR A 1 87 ? 0.141 25.544 -1.201 1.00 71.00 87 THR A N 1
ATOM 658 C CA . THR A 1 87 ? -0.887 25.132 -0.230 1.00 71.00 87 THR A CA 1
ATOM 659 C C . THR A 1 87 ? -1.810 24.049 -0.784 1.00 71.00 87 THR A C 1
ATOM 661 O O . THR A 1 87 ? -2.115 23.113 -0.052 1.00 71.00 87 THR A O 1
ATOM 664 N N . GLU A 1 88 ? -2.171 24.066 -2.070 1.00 69.25 88 GLU A N 1
ATOM 665 C CA . GLU A 1 88 ? -2.863 22.940 -2.711 1.00 69.25 88 GLU A CA 1
ATOM 666 C C . GLU A 1 88 ? -2.028 21.656 -2.697 1.00 69.25 88 GLU A C 1
ATOM 668 O O . GLU A 1 88 ? -2.572 20.587 -2.431 1.00 69.25 88 GLU A O 1
ATOM 673 N N . GLN A 1 89 ? -0.723 21.733 -2.971 1.00 68.38 89 GLN A N 1
ATOM 674 C CA . GLN A 1 89 ? 0.181 20.579 -2.925 1.00 68.38 89 GLN A CA 1
ATOM 675 C C . GLN A 1 89 ? 0.309 20.032 -1.498 1.00 68.38 89 GLN A C 1
ATOM 677 O O . GLN A 1 89 ? 0.160 18.828 -1.299 1.00 68.38 89 GLN A O 1
ATOM 682 N N . ARG A 1 90 ? 0.477 20.903 -0.493 1.00 65.06 90 ARG A N 1
ATOM 683 C CA . ARG A 1 90 ? 0.461 20.528 0.933 1.00 65.06 90 ARG A CA 1
ATOM 684 C C . ARG A 1 90 ? -0.874 19.884 1.335 1.00 65.06 90 ARG A C 1
ATOM 686 O O . ARG A 1 90 ? -0.868 18.847 1.988 1.00 65.06 90 ARG A O 1
ATOM 693 N N . MET A 1 91 ? -2.011 20.438 0.905 1.00 63.31 91 MET A N 1
ATOM 694 C CA . MET A 1 91 ? -3.345 19.883 1.182 1.00 63.31 91 MET A CA 1
ATOM 695 C C . MET A 1 91 ? -3.597 18.552 0.459 1.00 63.31 91 MET A C 1
ATOM 697 O O . MET A 1 91 ? -4.218 17.664 1.033 1.00 63.31 91 MET A O 1
ATOM 701 N N . LYS A 1 92 ? -3.095 18.376 -0.771 1.00 63.72 92 LYS A N 1
ATOM 702 C CA . LYS A 1 92 ? -3.138 17.095 -1.499 1.00 63.72 92 LYS A CA 1
ATOM 703 C C . LYS A 1 92 ? -2.256 16.042 -0.820 1.00 63.72 92 LYS A C 1
ATOM 705 O O . LYS A 1 92 ? -2.712 14.921 -0.652 1.00 63.72 92 LYS A O 1
ATOM 710 N N . ALA A 1 93 ? -1.066 16.409 -0.343 1.00 61.97 93 ALA A N 1
ATOM 711 C CA . ALA A 1 93 ? -0.193 15.524 0.436 1.00 61.97 93 ALA A CA 1
ATOM 712 C C . ALA A 1 93 ? -0.757 15.170 1.831 1.00 61.97 93 ALA A C 1
ATOM 714 O O . ALA A 1 93 ? -0.446 14.109 2.366 1.00 61.97 93 ALA A O 1
ATOM 715 N N . GLN A 1 94 ? -1.603 16.030 2.413 1.00 62.91 94 GLN A N 1
ATOM 716 C CA . GLN A 1 94 ? -2.351 15.745 3.647 1.00 62.91 94 GLN A CA 1
ATOM 717 C C . GLN A 1 94 ? -3.616 14.898 3.437 1.00 62.91 94 GLN A C 1
ATOM 719 O O . GLN A 1 94 ? -4.193 14.436 4.424 1.00 62.91 94 GLN A O 1
ATOM 724 N N . ARG A 1 95 ? -4.080 14.694 2.197 1.00 72.44 95 ARG A N 1
ATOM 725 C CA . ARG A 1 95 ? -5.180 13.760 1.926 1.00 72.44 95 ARG A CA 1
ATOM 726 C C . ARG A 1 95 ? -4.642 12.340 1.903 1.00 72.44 95 ARG A C 1
ATOM 728 O O . ARG A 1 95 ? -3.692 12.027 1.190 1.00 72.44 95 ARG A O 1
ATOM 735 N N . SER A 1 96 ? -5.279 11.480 2.678 1.00 79.19 96 SER A N 1
ATOM 736 C CA . SER A 1 96 ? -4.970 10.056 2.698 1.00 79.19 96 SER A CA 1
ATOM 737 C C . SER A 1 96 ? -5.509 9.387 1.426 1.00 79.19 96 SER A C 1
ATOM 739 O O . SER A 1 96 ? -6.603 9.750 0.980 1.00 79.19 96 SER A O 1
ATOM 741 N N . PRO A 1 97 ? -4.758 8.463 0.800 1.00 91.19 97 PRO A N 1
ATOM 742 C CA . PRO A 1 97 ? -5.217 7.768 -0.399 1.00 91.19 97 PRO A CA 1
ATOM 743 C C . PRO A 1 97 ? -6.348 6.784 -0.071 1.00 91.19 97 PRO A C 1
ATOM 745 O O . PRO A 1 97 ? -6.366 6.199 1.007 1.00 91.19 97 PRO A O 1
ATOM 748 N N . SER A 1 98 ? -7.278 6.588 -1.007 1.00 93.69 98 SER A N 1
ATOM 749 C CA . SER A 1 98 ? -8.245 5.482 -0.973 1.00 93.69 98 SER A CA 1
ATOM 750 C C . SER A 1 98 ? -7.669 4.222 -1.611 1.00 93.69 98 SER A C 1
ATOM 752 O O . SER A 1 98 ? -6.742 4.307 -2.416 1.00 93.69 98 SER A O 1
ATOM 754 N N . LEU A 1 99 ? -8.267 3.063 -1.317 1.00 95.00 99 LEU A N 1
ATOM 755 C CA . LEU A 1 99 ? -7.952 1.812 -2.013 1.00 95.00 99 LEU A CA 1
ATOM 756 C C . LEU A 1 99 ? -8.161 1.947 -3.534 1.00 95.00 99 LEU A C 1
ATOM 758 O O . LEU A 1 99 ? -7.290 1.554 -4.300 1.00 95.00 99 LEU A O 1
ATOM 762 N N . ALA A 1 100 ? -9.225 2.632 -3.970 1.00 94.44 100 ALA A N 1
ATOM 763 C CA . ALA A 1 100 ? -9.469 2.941 -5.384 1.00 94.44 100 ALA A CA 1
ATOM 764 C C . ALA A 1 100 ? -8.361 3.809 -6.032 1.00 94.44 100 ALA A C 1
ATOM 766 O O . ALA A 1 100 ? -8.066 3.658 -7.215 1.00 94.44 100 ALA A O 1
ATOM 767 N N . ASN A 1 101 ? -7.685 4.688 -5.275 1.00 93.38 101 ASN A N 1
ATOM 768 C CA . ASN A 1 101 ? -6.503 5.399 -5.788 1.00 93.38 101 ASN A CA 1
ATOM 769 C C . ASN A 1 101 ? -5.296 4.460 -5.967 1.00 93.38 101 ASN A C 1
ATOM 771 O O . ASN A 1 101 ? -4.405 4.773 -6.753 1.00 93.38 101 ASN A O 1
ATOM 775 N N . VAL A 1 102 ? -5.232 3.350 -5.222 1.00 95.88 102 VAL A N 1
ATOM 776 C CA . VAL A 1 102 ? -4.215 2.305 -5.412 1.00 95.88 102 VAL A CA 1
ATOM 777 C C . VAL A 1 102 ? -4.565 1.453 -6.624 1.00 95.88 102 VAL A C 1
ATOM 779 O O . VAL A 1 102 ? -3.706 1.261 -7.471 1.00 95.88 102 VAL A O 1
ATOM 782 N N . GLU A 1 103 ? -5.817 1.011 -6.747 1.00 95.38 103 GLU A N 1
ATOM 783 C CA . GLU A 1 103 ? -6.331 0.218 -7.874 1.00 95.38 103 GLU A CA 1
ATOM 784 C C . GLU A 1 103 ? -6.046 0.886 -9.234 1.00 95.38 103 GLU A C 1
ATOM 786 O O . GLU A 1 103 ? -5.554 0.242 -10.155 1.00 95.38 103 GLU A O 1
ATOM 791 N N . LEU A 1 104 ? -6.240 2.208 -9.332 1.00 94.94 104 LEU A N 1
ATOM 792 C CA . LEU A 1 104 ? -5.940 3.006 -10.534 1.00 94.94 104 LEU A CA 1
ATOM 793 C C . LEU A 1 104 ? -4.441 3.117 -10.894 1.00 94.94 104 LEU A C 1
ATOM 795 O O . LEU A 1 104 ? -4.116 3.614 -11.974 1.00 94.94 104 LEU A O 1
ATOM 799 N N . LEU A 1 105 ? -3.535 2.721 -9.996 1.00 94.56 105 LEU A N 1
ATOM 800 C CA . LEU A 1 105 ? -2.074 2.816 -10.150 1.00 94.56 105 LEU A CA 1
ATOM 801 C C . LEU A 1 105 ? -1.364 1.456 -10.042 1.00 94.56 105 LEU A C 1
ATOM 803 O O . LEU A 1 105 ? -0.184 1.345 -10.382 1.00 94.56 105 LEU A O 1
ATOM 807 N N . ALA A 1 106 ? -2.047 0.435 -9.529 1.00 93.06 106 ALA A N 1
ATOM 808 C CA . ALA A 1 106 ? -1.547 -0.922 -9.434 1.00 93.06 106 ALA A CA 1
ATOM 809 C C . ALA A 1 106 ? -1.575 -1.591 -10.822 1.00 93.06 106 ALA A C 1
ATOM 811 O O . ALA A 1 106 ? -2.474 -1.332 -11.626 1.00 93.06 106 ALA A O 1
ATOM 812 N N . PRO A 1 107 ? -0.603 -2.461 -11.137 1.00 94.19 107 PRO A N 1
ATOM 813 C CA . PRO A 1 107 ? -0.662 -3.259 -12.354 1.00 94.19 107 PRO A CA 1
ATOM 814 C C . PRO A 1 107 ? -1.797 -4.288 -12.243 1.00 94.19 107 PRO A C 1
ATOM 816 O O . PRO A 1 107 ? -1.922 -4.962 -11.223 1.00 94.19 107 PRO A O 1
ATOM 819 N N . SER A 1 108 ? -2.608 -4.428 -13.292 1.00 94.56 108 SER A N 1
ATOM 820 C CA . SER A 1 108 ? -3.691 -5.421 -13.326 1.00 94.56 108 SER A CA 1
ATOM 821 C C . SER A 1 108 ? -3.164 -6.855 -13.461 1.00 94.56 108 SER A C 1
ATOM 823 O O . SER A 1 108 ? -2.031 -7.067 -13.898 1.00 94.56 108 SER A O 1
ATOM 825 N N . ASP A 1 109 ? -4.005 -7.844 -13.157 1.00 93.94 109 ASP A N 1
ATOM 826 C CA . ASP A 1 109 ? -3.659 -9.276 -13.184 1.00 93.94 109 ASP A CA 1
ATOM 827 C C . ASP A 1 109 ? -3.009 -9.705 -14.515 1.00 93.94 109 ASP A C 1
ATOM 829 O O . ASP A 1 109 ? -1.918 -10.276 -14.520 1.00 93.94 109 ASP A O 1
ATOM 833 N N . ASP A 1 110 ? -3.600 -9.318 -15.654 1.00 94.38 110 ASP A N 1
ATOM 834 C CA . ASP A 1 110 ? -3.035 -9.529 -16.999 1.00 94.38 110 ASP A CA 1
ATOM 835 C C . ASP A 1 110 ? -1.621 -8.938 -17.155 1.00 94.38 110 ASP A C 1
ATOM 837 O O . ASP A 1 110 ? -0.743 -9.527 -17.792 1.00 94.38 110 ASP A O 1
ATOM 841 N N . GLN A 1 111 ? -1.382 -7.751 -16.587 1.00 93.50 111 GLN A N 1
ATOM 842 C CA . GLN A 1 111 ? -0.079 -7.087 -16.648 1.00 93.50 111 GLN A CA 1
ATOM 843 C C . GLN A 1 111 ? 0.941 -7.806 -15.765 1.00 93.50 111 GLN A C 1
ATOM 845 O O . GLN A 1 111 ? 2.094 -7.936 -16.171 1.00 93.50 111 GLN A O 1
ATOM 850 N N . ILE A 1 112 ? 0.532 -8.308 -14.597 1.00 96.88 112 ILE A N 1
ATOM 851 C CA . ILE A 1 112 ? 1.387 -9.083 -13.692 1.00 96.88 112 ILE A CA 1
ATOM 852 C C . ILE A 1 112 ? 1.727 -10.455 -14.273 1.00 96.88 112 ILE A C 1
ATOM 854 O O . ILE A 1 112 ? 2.903 -10.821 -14.279 1.00 96.88 112 ILE A O 1
ATOM 858 N N . ALA A 1 113 ? 0.763 -11.159 -14.871 1.00 94.00 113 ALA A N 1
ATOM 859 C CA . ALA A 1 113 ? 1.008 -12.405 -15.596 1.00 94.00 113 ALA A CA 1
ATOM 860 C C . ALA A 1 113 ? 2.016 -12.200 -16.745 1.00 94.00 113 ALA A C 1
ATOM 862 O O . ALA A 1 113 ? 2.977 -12.961 -16.889 1.00 94.00 113 ALA A O 1
ATOM 863 N N . LEU A 1 114 ? 1.863 -11.119 -17.523 1.00 95.12 114 LEU A N 1
ATOM 864 C CA . LEU A 1 114 ? 2.824 -10.739 -18.562 1.00 95.12 114 LEU A CA 1
ATOM 865 C C . LEU A 1 114 ? 4.192 -10.331 -17.993 1.00 95.12 114 LEU A C 1
ATOM 867 O O . LEU A 1 114 ? 5.212 -10.631 -18.610 1.00 95.12 114 LEU A O 1
ATOM 871 N N . ILE A 1 115 ? 4.249 -9.658 -16.843 1.00 94.00 115 ILE A N 1
ATOM 872 C CA . ILE A 1 115 ? 5.507 -9.254 -16.202 1.00 94.00 115 ILE A CA 1
ATOM 873 C C . ILE A 1 115 ? 6.268 -10.478 -15.679 1.00 94.00 115 ILE A C 1
ATOM 875 O O . ILE A 1 115 ? 7.443 -10.636 -16.016 1.00 94.00 115 ILE A O 1
ATOM 879 N N . SER A 1 116 ? 5.604 -11.379 -14.953 1.00 94.50 116 SER A N 1
ATOM 880 C CA . SER A 1 116 ? 6.190 -12.638 -14.482 1.00 94.50 116 SER A CA 1
ATOM 881 C C . SER A 1 116 ? 6.748 -13.455 -15.652 1.00 94.50 116 SER A C 1
ATOM 883 O O . SER A 1 116 ? 7.954 -13.706 -15.719 1.00 94.50 116 SER A O 1
ATOM 885 N N . ALA A 1 117 ? 5.916 -13.734 -16.663 1.00 95.00 117 ALA A N 1
ATOM 886 C CA . ALA A 1 117 ? 6.288 -14.554 -17.817 1.00 95.00 117 ALA A CA 1
ATOM 887 C C . ALA A 1 117 ? 7.365 -13.938 -18.736 1.00 95.00 117 ALA A C 1
ATOM 889 O O . ALA A 1 117 ? 7.939 -14.648 -19.566 1.00 95.00 117 ALA A O 1
ATOM 890 N N . ARG A 1 118 ? 7.639 -12.626 -18.646 1.00 95.12 118 ARG A N 1
ATOM 891 C CA . ARG A 1 118 ? 8.651 -11.940 -19.480 1.00 95.12 118 ARG A CA 1
ATOM 892 C C . ARG A 1 118 ? 9.935 -11.580 -18.744 1.00 95.12 118 ARG A C 1
ATOM 894 O O . ARG A 1 118 ? 10.964 -11.464 -19.404 1.00 95.12 118 ARG A O 1
ATOM 901 N N . PHE A 1 119 ? 9.891 -11.406 -17.425 1.00 94.44 119 PHE A N 1
ATOM 902 C CA . PHE A 1 119 ? 11.065 -11.067 -16.614 1.00 94.44 119 PHE A CA 1
ATOM 903 C C . PHE A 1 119 ? 11.553 -12.219 -15.725 1.00 94.44 119 PHE A C 1
ATOM 905 O O . PHE A 1 119 ? 12.621 -12.090 -15.134 1.00 94.44 119 PHE A O 1
ATOM 912 N N . GLY A 1 120 ? 10.816 -13.335 -15.648 1.00 95.50 120 GLY A N 1
ATOM 913 C CA . GLY A 1 120 ? 11.145 -14.459 -14.765 1.00 95.50 120 GLY A CA 1
ATOM 914 C C . GLY A 1 120 ? 10.967 -14.110 -13.287 1.00 95.50 120 GLY A C 1
ATOM 915 O O . GLY A 1 120 ? 11.712 -14.608 -12.448 1.00 95.50 120 GLY A O 1
ATOM 916 N N . LEU A 1 121 ? 10.036 -13.201 -12.985 1.00 95.00 121 LEU A N 1
ATOM 917 C CA . LEU A 1 121 ? 9.763 -12.749 -11.624 1.00 95.00 121 LEU A CA 1
ATOM 918 C C . LEU A 1 121 ? 8.705 -13.637 -10.977 1.00 95.00 121 LEU A C 1
ATOM 920 O O . LEU A 1 121 ? 7.629 -13.841 -11.543 1.00 95.00 121 LEU A O 1
ATOM 924 N N . ASP A 1 122 ? 9.024 -14.109 -9.779 1.00 94.88 122 ASP A N 1
ATOM 925 C CA . ASP A 1 122 ? 8.070 -14.737 -8.875 1.00 94.88 122 ASP A CA 1
ATOM 926 C C . ASP A 1 122 ? 6.999 -13.723 -8.433 1.00 94.88 122 ASP A C 1
ATOM 928 O O . ASP A 1 122 ? 7.266 -12.518 -8.371 1.00 94.88 122 ASP A O 1
ATOM 932 N N . VAL A 1 123 ? 5.786 -14.202 -8.161 1.00 94.81 123 VAL A N 1
ATOM 933 C CA . VAL A 1 123 ? 4.622 -13.385 -7.789 1.00 94.81 123 VAL A CA 1
ATOM 934 C C . VAL A 1 123 ? 3.950 -14.048 -6.597 1.00 94.81 123 VAL A C 1
ATOM 936 O O . VAL A 1 123 ? 3.564 -15.209 -6.679 1.00 94.81 123 VAL A O 1
ATOM 939 N N . ALA A 1 124 ? 3.810 -13.301 -5.500 1.00 93.19 124 ALA A N 1
ATOM 940 C CA . ALA A 1 124 ? 3.152 -13.790 -4.292 1.00 93.19 124 ALA A CA 1
ATOM 941 C C . ALA A 1 124 ? 1.702 -14.212 -4.577 1.00 93.19 124 ALA A C 1
ATOM 943 O O . ALA A 1 124 ? 1.010 -13.554 -5.359 1.00 93.19 124 ALA A O 1
ATOM 944 N N . ASP A 1 125 ? 1.252 -15.281 -3.919 1.00 96.44 125 ASP A N 1
ATOM 945 C CA . ASP A 1 125 ? -0.110 -15.793 -4.060 1.00 96.44 125 ASP A CA 1
ATOM 946 C C . ASP A 1 125 ? -1.124 -14.721 -3.626 1.00 96.44 125 ASP A C 1
ATOM 948 O O . ASP A 1 125 ? -1.023 -14.142 -2.541 1.00 96.44 125 ASP A O 1
ATOM 952 N N . VAL A 1 126 ? -2.093 -14.432 -4.495 1.00 96.31 126 VAL A N 1
ATOM 953 C CA . VAL A 1 126 ? -3.117 -13.408 -4.260 1.00 96.31 126 VAL A CA 1
ATOM 954 C C . VAL A 1 126 ? -3.965 -13.766 -3.042 1.00 96.31 126 VAL A C 1
ATOM 956 O O . VAL A 1 126 ? -4.240 -12.884 -2.227 1.00 96.31 126 VAL A O 1
ATOM 959 N N . ASP A 1 127 ? -4.304 -15.044 -2.859 1.00 97.69 127 ASP A N 1
ATOM 960 C CA . ASP A 1 127 ? -5.114 -15.493 -1.724 1.00 97.69 127 ASP A CA 1
ATOM 961 C C . ASP A 1 127 ? -4.319 -15.413 -0.407 1.00 97.69 127 ASP A C 1
ATOM 963 O O . ASP A 1 127 ? -4.881 -15.061 0.634 1.00 97.69 127 ASP A O 1
ATOM 967 N N . GLU A 1 128 ? -2.998 -15.636 -0.439 1.00 97.88 128 GLU A N 1
ATOM 968 C CA . GLU A 1 128 ? -2.118 -15.418 0.721 1.00 97.88 128 GLU A CA 1
ATOM 969 C C . GLU A 1 128 ? -1.984 -13.923 1.054 1.00 97.88 128 GLU A C 1
ATOM 971 O O . GLU A 1 128 ? -2.064 -13.539 2.222 1.00 97.88 128 GLU A O 1
ATOM 976 N N . MET A 1 129 ? -1.829 -13.056 0.047 1.00 98.06 129 MET A N 1
ATOM 977 C CA . MET A 1 129 ? -1.706 -11.606 0.253 1.00 98.06 129 MET A CA 1
ATOM 978 C C . MET A 1 129 ? -3.009 -10.982 0.771 1.00 98.06 129 MET A C 1
ATOM 980 O O . MET A 1 129 ? -2.971 -10.179 1.706 1.00 98.06 129 MET A O 1
ATOM 984 N N . ILE A 1 130 ? -4.166 -11.387 0.238 1.00 98.38 130 ILE A N 1
ATOM 985 C CA . ILE A 1 130 ? -5.479 -11.004 0.779 1.00 98.38 130 ILE A CA 1
ATOM 986 C C . ILE A 1 130 ? -5.646 -11.577 2.195 1.00 98.38 130 ILE A C 1
ATOM 988 O O . ILE A 1 130 ? -6.038 -10.845 3.106 1.00 98.38 130 ILE A O 1
ATOM 992 N N . GLY A 1 131 ? -5.289 -12.848 2.412 1.00 98.31 131 GLY A N 1
ATOM 993 C CA . GLY A 1 131 ? -5.328 -13.516 3.716 1.00 98.31 131 GLY A CA 1
ATOM 994 C C . GLY A 1 131 ? -4.517 -12.796 4.798 1.00 98.31 131 GLY A C 1
ATOM 995 O O . GLY A 1 131 ? -5.014 -12.603 5.907 1.00 98.31 131 GLY A O 1
ATOM 996 N N . LEU A 1 132 ? -3.315 -12.324 4.457 1.00 98.44 132 LEU A N 1
ATOM 997 C CA . LEU A 1 132 ? -2.451 -11.519 5.323 1.00 98.44 132 LEU A CA 1
ATOM 998 C C . LEU A 1 132 ? -3.063 -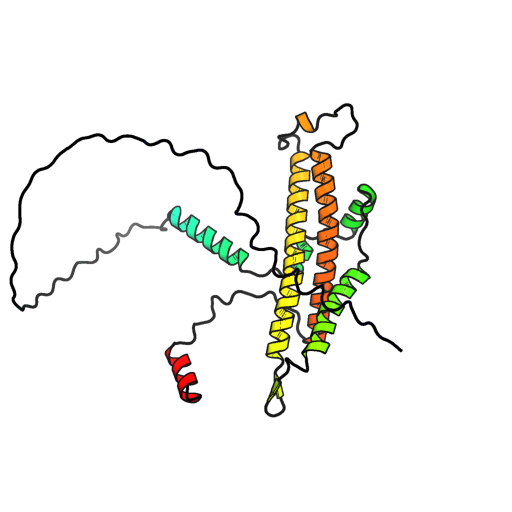10.148 5.651 1.00 98.44 132 LEU A C 1
ATOM 1000 O O . LEU A 1 132 ? -2.943 -9.672 6.781 1.00 98.44 132 LEU A O 1
ATOM 1004 N N . GLY A 1 133 ? -3.744 -9.516 4.690 1.00 98.19 133 GLY A N 1
ATOM 1005 C CA . GLY A 1 133 ? -4.522 -8.298 4.931 1.00 98.19 133 GLY A CA 1
ATOM 1006 C C . GLY A 1 133 ? -5.683 -8.529 5.904 1.00 98.19 133 GLY A C 1
ATOM 1007 O O . GLY A 1 133 ? -5.861 -7.763 6.853 1.00 98.19 133 GLY A O 1
ATOM 1008 N N . LEU A 1 134 ? -6.433 -9.616 5.697 1.00 98.56 134 LEU A N 1
ATOM 1009 C CA . LEU A 1 134 ? -7.575 -10.003 6.528 1.00 98.56 134 LEU A CA 1
ATOM 1010 C C . LEU A 1 134 ? -7.155 -10.304 7.979 1.00 98.56 134 LEU A C 1
ATOM 1012 O O . LEU A 1 134 ? -7.742 -9.751 8.911 1.00 98.56 134 LEU A O 1
ATOM 1016 N N . SER A 1 135 ? -6.137 -11.149 8.189 1.00 98.25 135 SER A N 1
ATOM 1017 C CA . SER A 1 135 ? -5.657 -11.501 9.537 1.00 98.25 135 SER A CA 1
ATOM 1018 C C . SER A 1 135 ? -5.072 -10.296 10.272 1.00 98.25 135 SER A C 1
ATOM 1020 O O . SER A 1 135 ? -5.405 -10.073 11.432 1.00 98.25 135 SER A O 1
ATOM 1022 N N . THR A 1 136 ? -4.307 -9.437 9.584 1.00 98.19 136 THR A N 1
ATOM 1023 C CA . THR A 1 136 ? -3.727 -8.217 10.177 1.00 98.19 136 THR A CA 1
ATOM 1024 C C . THR A 1 136 ? -4.777 -7.324 10.851 1.00 98.19 136 THR A C 1
ATOM 1026 O O . THR A 1 136 ? -4.463 -6.677 11.847 1.00 98.19 136 THR A O 1
ATOM 1029 N N . VAL A 1 137 ? -6.020 -7.286 10.355 1.00 98.12 137 VAL A N 1
ATOM 1030 C CA . VAL A 1 137 ? -7.109 -6.509 10.975 1.00 98.12 137 VAL A CA 1
ATOM 1031 C C . VAL A 1 137 ? -7.927 -7.343 11.967 1.00 98.12 137 VAL A C 1
ATOM 1033 O O . VAL A 1 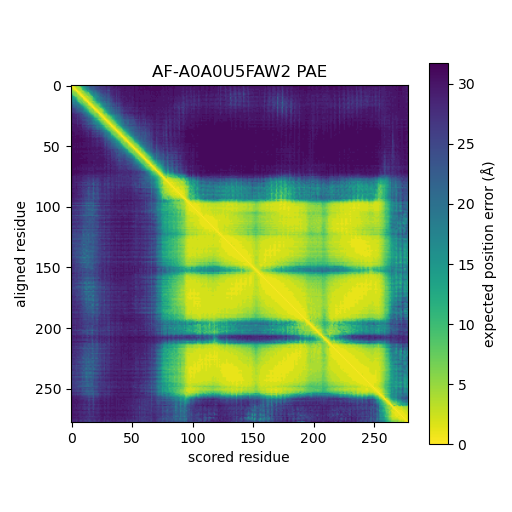137 ? -8.194 -6.857 13.067 1.00 98.12 137 VAL A O 1
ATOM 1036 N N . ARG A 1 138 ? -8.285 -8.593 11.634 1.00 98.31 138 ARG A N 1
ATOM 1037 C CA . ARG A 1 138 ? -9.074 -9.475 12.518 1.00 98.31 138 ARG A CA 1
ATOM 1038 C C . ARG A 1 138 ? -8.330 -9.805 13.819 1.00 98.31 138 ARG A C 1
ATOM 1040 O O . ARG A 1 138 ? -8.873 -9.589 14.898 1.00 98.31 138 ARG A O 1
ATOM 1047 N N . ASP A 1 139 ? -7.064 -10.213 13.733 1.00 98.25 139 ASP A N 1
ATOM 1048 C CA . ASP A 1 139 ? -6.242 -10.586 14.893 1.00 98.25 139 ASP A CA 1
ATOM 1049 C C . ASP A 1 139 ? -6.011 -9.380 15.824 1.00 98.25 139 ASP A C 1
ATOM 1051 O O . ASP A 1 139 ? -6.007 -9.511 17.049 1.00 98.25 139 ASP A O 1
ATOM 1055 N N . GLN A 1 140 ? -5.849 -8.181 15.249 1.00 97.50 140 GLN A N 1
ATOM 1056 C CA . GLN A 1 140 ? -5.748 -6.924 16.000 1.00 97.50 140 GLN A CA 1
ATOM 1057 C C . GLN A 1 140 ? -7.071 -6.551 16.673 1.00 97.50 140 GLN A C 1
ATOM 1059 O O . GLN A 1 140 ? -7.048 -6.057 17.801 1.00 97.50 140 GLN A O 1
ATOM 1064 N N . TYR A 1 141 ? -8.209 -6.787 16.013 1.00 97.38 141 TYR A N 1
ATOM 1065 C CA . TYR A 1 141 ? -9.523 -6.565 16.608 1.00 97.38 141 TYR A CA 1
ATOM 1066 C C . TYR A 1 141 ? -9.738 -7.492 17.810 1.00 97.38 141 TYR A C 1
ATOM 1068 O O . TYR A 1 141 ? -9.947 -7.004 18.920 1.00 97.38 141 TYR A O 1
ATOM 1076 N N . ASP A 1 142 ? -9.599 -8.807 17.629 1.00 97.25 142 ASP A N 1
ATOM 1077 C CA . ASP A 1 142 ? -9.861 -9.793 18.683 1.00 97.25 142 ASP A CA 1
ATOM 1078 C C . ASP A 1 142 ? -8.909 -9.646 19.882 1.00 97.25 142 ASP A C 1
ATOM 1080 O O . ASP A 1 142 ? -9.348 -9.702 21.034 1.00 97.25 142 ASP A O 1
ATOM 1084 N N . ALA A 1 143 ? -7.618 -9.391 19.639 1.00 97.06 143 ALA A N 1
ATOM 1085 C CA . ALA A 1 143 ? -6.634 -9.225 20.709 1.00 97.06 143 ALA A CA 1
ATOM 1086 C C . ALA A 1 143 ? -6.815 -7.927 21.518 1.00 97.06 143 ALA A C 1
ATOM 1088 O O . ALA A 1 143 ? -6.490 -7.898 22.707 1.00 97.06 143 ALA A O 1
ATOM 1089 N N . LEU A 1 144 ? -7.308 -6.847 20.896 1.00 96.38 144 LEU A N 1
ATOM 1090 C CA .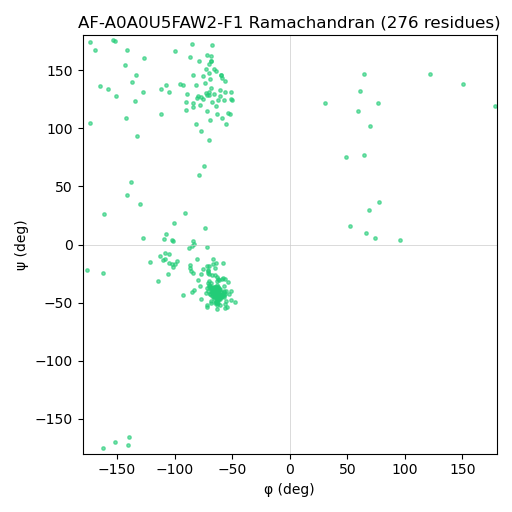 LEU A 1 144 ? -7.396 -5.525 21.532 1.00 96.38 144 LEU A CA 1
ATOM 1091 C C . LEU A 1 144 ? -8.809 -5.133 21.964 1.00 96.38 144 LEU A C 1
ATOM 1093 O O . LEU A 1 144 ? -8.939 -4.249 22.811 1.00 96.38 144 LEU A O 1
ATOM 1097 N N . ARG A 1 145 ? -9.862 -5.799 21.472 1.00 94.50 145 ARG A N 1
ATOM 1098 C CA . ARG A 1 145 ? -11.247 -5.581 21.915 1.00 94.50 145 ARG A CA 1
ATOM 1099 C C . ARG A 1 145 ? -11.404 -5.565 23.447 1.00 94.50 145 ARG A C 1
ATOM 1101 O O . ARG A 1 145 ? -11.967 -4.586 23.930 1.00 94.50 145 ARG A O 1
ATOM 1108 N N . PRO A 1 146 ? -10.883 -6.531 24.236 1.00 94.06 146 PRO A N 1
ATOM 1109 C CA . PRO A 1 146 ? -11.031 -6.513 25.698 1.00 94.06 146 PRO A CA 1
ATOM 1110 C C . PRO A 1 146 ? -10.198 -5.434 26.422 1.00 94.06 146 PRO A C 1
ATOM 1112 O O . PRO A 1 146 ? -10.267 -5.343 27.645 1.00 94.06 146 PRO A O 1
ATOM 1115 N N . VAL A 1 147 ? -9.396 -4.641 25.699 1.00 93.75 147 VAL A N 1
ATOM 1116 C CA . VAL A 1 147 ? -8.550 -3.563 26.249 1.00 93.75 147 VAL A CA 1
ATOM 1117 C C . VAL A 1 147 ? -8.997 -2.178 25.765 1.00 93.75 147 VAL A C 1
ATOM 1119 O O . VAL A 1 147 ? -8.838 -1.196 26.485 1.00 93.75 147 VAL A O 1
ATOM 1122 N N . LEU A 1 148 ? -9.540 -2.090 24.546 1.00 93.31 148 LEU A N 1
ATOM 1123 C CA . LEU A 1 148 ? -9.909 -0.839 23.878 1.00 93.31 148 LEU A CA 1
ATOM 1124 C C . LEU A 1 148 ? -11.422 -0.599 23.770 1.00 93.31 148 LEU A C 1
ATOM 1126 O O . LEU A 1 148 ? -11.807 0.519 23.435 1.00 93.31 148 LEU A O 1
ATOM 1130 N N . VAL A 1 149 ? -12.276 -1.592 24.033 1.00 93.00 149 VAL A N 1
ATOM 1131 C CA . VAL A 1 149 ? -13.718 -1.354 24.207 1.00 93.00 149 VAL A CA 1
ATOM 1132 C C . VAL A 1 149 ? -13.992 -1.075 25.679 1.00 93.00 149 VAL A C 1
ATOM 1134 O O . VAL A 1 149 ? -13.665 -1.886 26.544 1.00 93.00 149 VAL A O 1
ATOM 1137 N N . MET A 1 150 ? -14.585 0.085 25.962 1.00 88.94 150 MET A N 1
ATOM 1138 C CA . MET A 1 150 ? -14.940 0.502 27.318 1.00 88.94 150 MET A CA 1
ATOM 1139 C C . MET A 1 150 ? -16.458 0.522 27.478 1.00 88.94 150 MET A C 1
ATOM 1141 O O . MET A 1 150 ? -17.127 1.371 26.894 1.00 88.94 150 MET A O 1
ATOM 1145 N N . SER A 1 151 ? -17.003 -0.383 28.289 1.00 87.81 151 SER A N 1
ATOM 1146 C CA . SER A 1 151 ? -18.434 -0.396 28.603 1.00 87.81 151 SER A CA 1
ATOM 1147 C C . SER A 1 151 ? -18.770 0.680 29.646 1.00 87.81 151 SER A C 1
ATOM 1149 O O . SER A 1 151 ? -18.267 0.637 30.772 1.00 87.81 151 SER A O 1
ATOM 1151 N N . PHE A 1 152 ? -19.649 1.626 29.313 1.00 82.25 152 PHE A N 1
ATOM 1152 C CA . PHE A 1 152 ? -20.152 2.657 30.227 1.00 82.25 152 PHE A CA 1
ATOM 1153 C C . PHE A 1 152 ? -21.683 2.675 30.212 1.00 82.25 152 PHE A C 1
ATOM 1155 O O . PHE A 1 152 ? -22.302 2.645 29.156 1.00 82.25 152 PHE A O 1
ATOM 1162 N N . ASN A 1 153 ? -22.317 2.671 31.390 1.00 84.56 153 ASN A N 1
ATOM 1163 C CA . ASN A 1 153 ? -23.779 2.586 31.561 1.00 84.56 153 ASN A CA 1
ATOM 1164 C C . ASN A 1 153 ? -24.487 1.417 30.826 1.00 84.56 153 ASN A C 1
ATOM 1166 O O . ASN A 1 153 ? -25.711 1.421 30.714 1.00 84.56 153 ASN A O 1
ATOM 1170 N N . GLY A 1 154 ? -23.745 0.396 30.379 1.00 84.69 154 GLY A N 1
ATOM 1171 C CA . GLY A 1 154 ? -24.266 -0.740 29.607 1.00 84.69 154 GLY A CA 1
ATOM 1172 C C . GLY A 1 154 ? -24.136 -0.604 28.083 1.00 84.69 154 GLY A C 1
ATOM 1173 O O . GLY A 1 154 ? -24.594 -1.493 27.371 1.00 84.69 154 GLY A O 1
ATOM 1174 N N . GLU A 1 155 ? -23.506 0.463 27.588 1.00 88.56 155 GLU A N 1
ATOM 1175 C CA . GLU A 1 155 ? -23.152 0.669 26.179 1.00 88.56 155 GLU A CA 1
ATOM 1176 C C . GLU A 1 155 ? -21.631 0.504 25.986 1.00 88.56 155 GLU A C 1
ATOM 1178 O O . GLU A 1 155 ? -20.847 0.973 26.811 1.00 88.56 155 GLU A O 1
ATOM 1183 N N . ASP A 1 156 ? -21.209 -0.183 24.920 1.00 90.94 156 ASP A N 1
ATOM 1184 C CA . ASP A 1 156 ? -19.798 -0.449 24.596 1.00 90.94 156 ASP A CA 1
ATOM 1185 C C . ASP A 1 156 ? -19.219 0.675 23.710 1.00 90.94 156 ASP A C 1
ATOM 1187 O O . ASP A 1 156 ? -19.624 0.823 22.555 1.00 90.94 156 ASP A O 1
ATOM 1191 N N . ASP A 1 157 ? -18.232 1.443 24.194 1.00 92.31 157 ASP A N 1
ATOM 1192 C CA . ASP A 1 157 ? -17.530 2.431 23.359 1.00 92.31 157 ASP A CA 1
ATOM 1193 C C . ASP A 1 157 ? -16.440 1.769 22.494 1.00 92.31 157 ASP A C 1
ATOM 1195 O O . ASP A 1 157 ? -15.343 1.453 22.962 1.00 92.31 157 ASP A O 1
ATOM 1199 N N . PHE A 1 158 ? -16.724 1.605 21.198 1.00 93.12 158 PHE A N 1
ATOM 1200 C CA . PHE A 1 158 ? -15.789 1.089 20.187 1.00 93.12 158 PHE A CA 1
ATOM 1201 C C . PHE A 1 158 ? -14.830 2.152 19.610 1.00 93.12 158 PHE A C 1
ATOM 1203 O O . PHE A 1 158 ? -14.002 1.852 18.748 1.00 93.12 158 PHE A O 1
ATOM 1210 N N . LYS A 1 159 ? -14.895 3.412 20.049 1.00 92.88 159 LYS A N 1
ATOM 1211 C CA . LYS A 1 159 ? -14.131 4.532 19.468 1.00 92.88 159 LYS A CA 1
ATOM 1212 C C . LYS A 1 159 ? -12.615 4.355 19.532 1.00 92.88 159 LYS A C 1
ATOM 1214 O O . LYS A 1 159 ? -11.930 4.730 18.581 1.00 92.88 159 LYS A O 1
ATOM 1219 N N . ALA A 1 160 ? -12.070 3.799 20.617 1.00 93.69 160 ALA A N 1
ATOM 1220 C CA . ALA A 1 160 ? -10.622 3.623 20.743 1.00 93.69 160 ALA A CA 1
ATOM 1221 C C . ALA A 1 160 ? -10.092 2.504 19.827 1.00 93.69 160 ALA A C 1
ATOM 1223 O O . ALA A 1 160 ? -9.078 2.704 19.155 1.00 93.69 160 ALA A O 1
ATOM 1224 N N . ILE A 1 161 ? -10.809 1.377 19.723 1.00 95.62 161 ILE A N 1
ATOM 1225 C CA . ILE A 1 161 ? -10.474 0.298 18.779 1.00 95.62 161 ILE A CA 1
ATOM 1226 C C . ILE A 1 161 ? -10.671 0.734 17.320 1.00 95.62 161 ILE A C 1
ATOM 1228 O O . ILE A 1 161 ? -9.786 0.491 16.501 1.00 95.62 161 ILE A O 1
ATOM 1232 N N . LYS A 1 162 ? -11.727 1.500 17.007 1.00 94.81 162 LYS A N 1
ATOM 1233 C CA . LYS A 1 162 ? -11.918 2.110 15.681 1.00 94.81 162 LYS A CA 1
ATOM 1234 C C . LYS A 1 162 ? -10.726 2.984 15.283 1.00 94.81 162 LYS A C 1
ATOM 1236 O O . LYS A 1 162 ? -10.146 2.781 14.225 1.00 94.81 162 LYS A O 1
ATOM 1241 N N . ILE A 1 163 ? -10.304 3.904 16.158 1.00 94.06 163 ILE A N 1
ATOM 1242 C CA . ILE A 1 163 ? -9.162 4.805 15.913 1.00 94.06 163 ILE A CA 1
ATOM 1243 C C . ILE A 1 163 ? -7.836 4.036 15.753 1.00 94.06 163 ILE A C 1
ATOM 1245 O O . ILE A 1 163 ? -6.924 4.519 15.078 1.00 94.06 163 ILE A O 1
ATOM 1249 N N . HIS A 1 164 ? -7.702 2.855 16.362 1.00 95.75 164 HIS A N 1
ATOM 1250 C CA . HIS A 1 164 ? -6.556 1.966 16.153 1.00 95.75 164 HIS A CA 1
ATOM 1251 C C . HIS A 1 164 ? -6.593 1.308 14.767 1.00 95.75 164 HIS A C 1
ATOM 1253 O O . HIS A 1 164 ? -5.640 1.451 14.000 1.00 95.75 164 HIS A O 1
ATOM 1259 N N . LEU A 1 165 ? -7.710 0.672 14.401 1.00 96.62 165 LEU A N 1
ATOM 1260 C CA . LEU A 1 165 ? -7.863 0.013 13.099 1.00 96.62 165 LEU A CA 1
ATOM 1261 C C . LEU A 1 165 ? -7.841 1.009 11.926 1.00 96.62 165 LEU A C 1
ATOM 1263 O O . LEU A 1 165 ? -7.203 0.729 10.913 1.00 96.62 165 LEU A O 1
ATOM 1267 N N . ASP A 1 166 ? -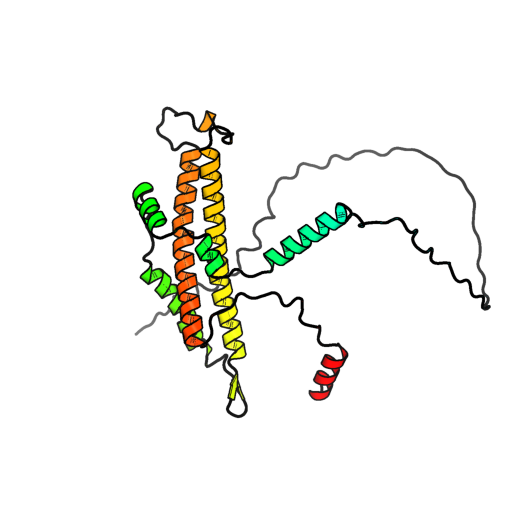8.416 2.208 12.094 1.00 95.31 166 ASP A N 1
ATOM 1268 C CA . ASP A 1 166 ? -8.346 3.320 11.131 1.00 95.31 166 ASP A CA 1
ATOM 1269 C C . ASP A 1 166 ? -6.897 3.619 10.716 1.00 95.31 166 ASP A C 1
ATOM 1271 O O . ASP A 1 166 ? -6.627 3.882 9.543 1.00 95.31 166 ASP A O 1
ATOM 1275 N N . ARG A 1 167 ? -5.958 3.564 11.675 1.00 94.38 167 ARG A N 1
ATOM 1276 C CA . ARG A 1 167 ? -4.524 3.823 11.460 1.00 94.38 167 ARG A CA 1
ATOM 1277 C C . ARG A 1 167 ? -3.799 2.646 10.819 1.00 94.38 167 ARG A C 1
ATOM 1279 O O . ARG A 1 167 ? -2.887 2.879 10.030 1.00 94.38 167 ARG A O 1
ATOM 1286 N N . ILE A 1 168 ? -4.178 1.410 11.149 1.00 96.50 168 ILE A N 1
ATOM 1287 C CA . ILE A 1 168 ? -3.607 0.207 10.525 1.00 96.50 168 ILE A CA 1
ATOM 1288 C C . ILE A 1 168 ? -3.976 0.173 9.040 1.00 96.50 168 ILE A C 1
ATOM 1290 O O . ILE A 1 168 ? -3.088 0.060 8.195 1.00 96.50 168 ILE A O 1
ATOM 1294 N N . VAL A 1 169 ? -5.258 0.350 8.711 1.00 97.31 169 VAL A N 1
ATOM 1295 C CA . VAL A 1 169 ? -5.713 0.342 7.315 1.00 97.31 169 VAL A CA 1
ATOM 1296 C C . VAL A 1 169 ? -5.159 1.548 6.547 1.00 97.31 169 VAL A C 1
ATOM 1298 O O . VAL A 1 169 ? -4.664 1.365 5.437 1.00 97.31 169 VAL A O 1
ATOM 1301 N N . ASP A 1 170 ? -5.105 2.748 7.146 1.00 95.31 170 ASP A N 1
ATOM 1302 C CA . ASP A 1 170 ? -4.435 3.901 6.521 1.00 95.31 170 ASP A CA 1
ATOM 1303 C C . ASP A 1 170 ? -2.963 3.612 6.200 1.00 95.31 170 ASP A C 1
ATOM 1305 O O . ASP A 1 170 ? -2.520 3.891 5.088 1.00 95.31 170 ASP A O 1
ATOM 1309 N N . ALA A 1 171 ? -2.211 3.005 7.124 1.00 95.56 171 ALA A N 1
ATOM 1310 C CA . ALA A 1 171 ? -0.810 2.662 6.899 1.00 95.56 171 ALA A CA 1
ATOM 1311 C C . ALA A 1 171 ? -0.631 1.642 5.759 1.00 95.56 171 ALA A C 1
ATOM 1313 O O . ALA A 1 171 ? 0.272 1.807 4.933 1.00 95.56 171 ALA A O 1
ATOM 1314 N N . LEU A 1 172 ? -1.498 0.627 5.671 1.00 97.31 172 LEU A N 1
ATOM 1315 C CA . LEU A 1 172 ? -1.465 -0.384 4.608 1.00 97.31 172 LEU A CA 1
ATOM 1316 C C . LEU A 1 172 ? -1.838 0.212 3.241 1.00 97.31 172 LEU A C 1
ATOM 1318 O O . LEU A 1 172 ? -1.063 0.089 2.290 1.00 97.31 172 LEU A O 1
ATOM 1322 N N . VAL A 1 173 ? -2.953 0.944 3.149 1.00 97.19 173 VAL A N 1
ATOM 1323 C CA . VAL A 1 173 ? -3.392 1.618 1.911 1.00 97.19 173 VAL A CA 1
ATOM 1324 C C . VAL A 1 173 ? -2.366 2.665 1.461 1.00 97.19 173 VAL A C 1
ATOM 1326 O O . VAL A 1 173 ? -2.065 2.773 0.272 1.00 97.19 173 VAL A O 1
ATOM 1329 N N . ARG A 1 174 ? -1.748 3.401 2.393 1.00 95.12 174 ARG A N 1
ATOM 1330 C CA . ARG A 1 174 ? -0.679 4.374 2.107 1.00 95.12 174 ARG A CA 1
ATOM 1331 C C . ARG A 1 174 ? 0.620 3.708 1.649 1.00 95.12 174 ARG A C 1
ATOM 1333 O O . ARG A 1 174 ? 1.283 4.256 0.768 1.00 95.12 174 ARG A O 1
ATOM 1340 N N . SER A 1 175 ? 0.962 2.538 2.192 1.00 96.19 175 SER A N 1
ATOM 1341 C CA . SER A 1 175 ? 2.092 1.718 1.734 1.00 96.19 175 SER A CA 1
ATOM 1342 C C . SER A 1 175 ? 1.877 1.236 0.296 1.00 96.19 175 SER A C 1
ATOM 1344 O O . SER A 1 175 ? 2.716 1.480 -0.575 1.00 96.19 175 SER A O 1
ATOM 1346 N N . ALA A 1 176 ? 0.704 0.662 0.012 1.00 97.56 176 ALA A N 1
ATOM 1347 C CA . ALA A 1 176 ? 0.324 0.202 -1.320 1.00 97.56 176 ALA A CA 1
ATOM 1348 C C . ALA A 1 176 ? 0.280 1.353 -2.343 1.00 97.56 176 ALA A C 1
ATOM 1350 O O . ALA A 1 176 ? 0.878 1.255 -3.414 1.00 97.56 176 ALA A O 1
ATOM 1351 N N . HIS A 1 177 ? -0.316 2.495 -1.979 1.00 96.50 177 HIS A N 1
ATOM 1352 C CA . HIS A 1 177 ? -0.300 3.715 -2.790 1.00 96.50 177 HIS A CA 1
ATOM 1353 C C . HIS A 1 177 ? 1.130 4.199 -3.080 1.00 96.50 177 HIS A C 1
ATOM 1355 O O . HIS A 1 177 ? 1.440 4.582 -4.209 1.00 96.50 177 HIS A O 1
ATOM 1361 N N . GLY A 1 178 ? 2.022 4.168 -2.083 1.00 95.69 178 GLY A N 1
ATOM 1362 C CA . G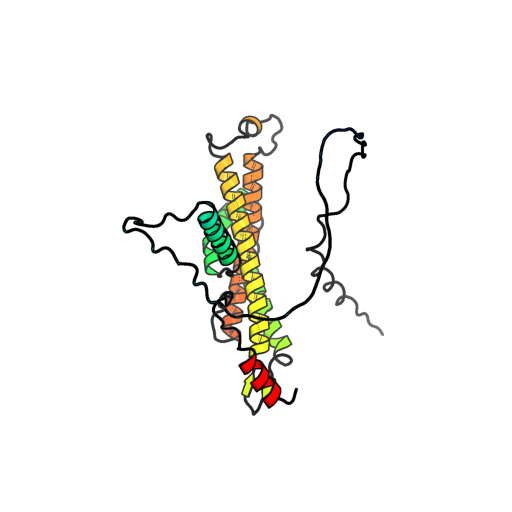LY A 1 178 ? 3.434 4.517 -2.251 1.00 95.69 178 GLY A CA 1
ATOM 1363 C C . GLY A 1 178 ? 4.154 3.591 -3.235 1.00 95.69 178 GLY A C 1
ATOM 1364 O O . GLY A 1 178 ? 4.847 4.069 -4.135 1.00 95.69 178 GLY A O 1
ATOM 1365 N N . ALA A 1 179 ? 3.942 2.278 -3.116 1.00 97.06 179 ALA A N 1
ATOM 1366 C CA . ALA A 1 179 ? 4.511 1.283 -4.020 1.00 97.06 179 ALA A CA 1
ATOM 1367 C C . ALA A 1 179 ? 3.981 1.423 -5.459 1.00 97.06 179 ALA A C 1
ATOM 1369 O O . ALA A 1 179 ? 4.774 1.385 -6.399 1.00 97.06 179 ALA A O 1
ATOM 1370 N N . ALA A 1 180 ? 2.678 1.660 -5.634 1.00 96.88 180 ALA A N 1
ATOM 1371 C CA . ALA A 1 180 ? 2.047 1.858 -6.939 1.00 96.88 180 ALA A CA 1
ATOM 1372 C C . ALA A 1 180 ? 2.534 3.143 -7.643 1.00 96.88 180 ALA A C 1
ATOM 1374 O O . ALA A 1 180 ? 2.927 3.105 -8.809 1.00 96.88 180 ALA A O 1
ATOM 1375 N N . ASN A 1 181 ? 2.642 4.266 -6.919 1.00 96.31 181 ASN A N 1
ATOM 1376 C CA . ASN A 1 181 ? 3.253 5.493 -7.456 1.00 96.31 181 ASN A CA 1
ATOM 1377 C C . ASN A 1 181 ? 4.733 5.289 -7.827 1.00 96.31 181 ASN A C 1
ATOM 1379 O O . ASN A 1 181 ? 5.207 5.835 -8.828 1.00 96.31 181 ASN A O 1
ATOM 1383 N N . TYR A 1 182 ? 5.479 4.496 -7.048 1.00 96.19 182 TYR A N 1
ATOM 1384 C CA . TYR A 1 182 ? 6.867 4.169 -7.372 1.00 96.19 182 TYR A CA 1
ATOM 1385 C C . TYR A 1 182 ? 6.959 3.299 -8.635 1.00 96.19 182 TYR A C 1
ATOM 1387 O O . TYR A 1 182 ? 7.766 3.595 -9.517 1.00 96.19 182 TYR A O 1
ATOM 1395 N N . TYR A 1 183 ? 6.104 2.280 -8.766 1.00 95.69 183 TYR A N 1
ATOM 1396 C CA . TYR A 1 183 ? 5.969 1.472 -9.981 1.00 95.69 183 TYR A CA 1
ATOM 1397 C C . TYR A 1 183 ? 5.703 2.345 -11.214 1.00 95.69 183 TYR A C 1
ATOM 1399 O O . TYR A 1 183 ? 6.489 2.292 -12.162 1.00 95.69 183 TYR A O 1
ATOM 1407 N N . GLU A 1 184 ? 4.677 3.201 -11.185 1.00 94.56 184 GLU A N 1
ATOM 1408 C CA . GLU A 1 184 ? 4.353 4.080 -12.317 1.00 94.56 184 GLU A CA 1
ATOM 1409 C C . GLU A 1 184 ? 5.486 5.066 -12.639 1.00 94.56 184 GLU A C 1
ATOM 1411 O O . GLU A 1 184 ? 5.821 5.270 -13.806 1.00 94.56 184 GLU A O 1
ATOM 1416 N N . THR A 1 185 ? 6.189 5.584 -11.627 1.00 94.81 185 THR A N 1
ATOM 1417 C CA . THR A 1 185 ? 7.392 6.409 -11.840 1.00 94.81 185 THR A CA 1
ATOM 1418 C C . THR A 1 185 ? 8.484 5.634 -12.594 1.00 94.81 185 THR A C 1
ATOM 1420 O O . THR A 1 185 ? 9.062 6.144 -13.556 1.00 94.81 185 THR A O 1
ATOM 1423 N N . ARG A 1 186 ? 8.766 4.378 -12.213 1.00 92.81 186 ARG A N 1
ATOM 1424 C CA . ARG A 1 186 ? 9.755 3.531 -12.914 1.00 92.81 186 ARG A CA 1
ATOM 1425 C C . ARG A 1 186 ? 9.284 3.130 -14.317 1.00 92.81 186 ARG A C 1
ATOM 1427 O O . ARG A 1 186 ? 10.099 3.095 -15.238 1.00 92.81 186 ARG A O 1
ATOM 1434 N N . ARG A 1 187 ? 7.987 2.866 -14.495 1.00 92.75 187 ARG A N 1
ATOM 1435 C CA . ARG A 1 187 ? 7.344 2.532 -15.777 1.00 92.75 187 ARG A CA 1
ATOM 1436 C C . ARG A 1 187 ? 7.396 3.693 -16.767 1.00 92.75 187 ARG A C 1
ATOM 1438 O O . ARG A 1 187 ? 7.737 3.470 -17.927 1.00 92.75 187 ARG A O 1
ATOM 1445 N N . GLN A 1 188 ? 7.124 4.916 -16.315 1.00 91.69 188 GLN A N 1
ATOM 1446 C CA . GLN A 1 188 ? 7.217 6.118 -17.141 1.00 91.69 188 GLN A CA 1
ATOM 1447 C C . GLN A 1 188 ? 8.676 6.389 -17.556 1.00 91.69 188 GLN A C 1
ATOM 1449 O O . GLN A 1 188 ? 8.933 6.524 -18.748 1.00 91.69 188 GLN A O 1
ATOM 1454 N N . LEU A 1 189 ? 9.655 6.291 -16.643 1.00 89.81 189 LEU A N 1
ATOM 1455 C CA . LEU A 1 189 ? 11.085 6.369 -17.004 1.00 89.81 189 LEU A CA 1
ATOM 1456 C C . LEU A 1 189 ? 11.498 5.307 -18.046 1.00 89.81 189 LEU A C 1
ATOM 1458 O O . LEU A 1 189 ? 12.198 5.611 -19.011 1.00 89.81 189 LEU A O 1
ATOM 1462 N N . ALA A 1 190 ? 11.039 4.059 -17.896 1.00 88.81 190 ALA A N 1
ATOM 1463 C CA . ALA A 1 190 ? 11.320 2.969 -18.839 1.00 88.81 190 ALA A CA 1
ATOM 1464 C C . ALA A 1 190 ? 10.609 3.116 -20.206 1.00 88.81 190 ALA A C 1
ATOM 1466 O O . ALA A 1 190 ? 11.001 2.473 -21.189 1.00 88.81 190 ALA A O 1
ATOM 1467 N N . LYS A 1 191 ? 9.560 3.944 -20.270 1.00 88.94 191 LYS A N 1
ATOM 1468 C CA . LYS A 1 191 ? 8.840 4.342 -21.487 1.00 88.94 191 LYS A CA 1
ATOM 1469 C C . LYS A 1 191 ? 9.529 5.523 -22.173 1.00 88.94 191 LYS A C 1
ATOM 1471 O O . LYS A 1 191 ? 9.678 5.480 -23.389 1.00 88.94 191 LYS A O 1
ATOM 1476 N N . ASP A 1 192 ? 10.011 6.505 -21.420 1.00 87.44 192 ASP A N 1
ATOM 1477 C CA . ASP A 1 192 ? 10.692 7.679 -21.977 1.00 87.44 192 ASP A CA 1
ATOM 1478 C C . ASP A 1 192 ? 12.075 7.309 -22.532 1.00 87.44 192 ASP A C 1
ATOM 1480 O O . ASP A 1 192 ? 12.400 7.674 -23.658 1.00 87.44 192 ASP A O 1
ATOM 1484 N N . ALA A 1 193 ? 12.823 6.433 -21.850 1.00 83.44 193 ALA A N 1
ATOM 1485 C CA . ALA A 1 193 ? 14.057 5.854 -22.393 1.00 83.44 193 ALA A CA 1
ATOM 1486 C C . ALA A 1 193 ? 13.823 4.962 -23.641 1.00 83.44 193 ALA A C 1
ATOM 1488 O O . ALA A 1 193 ? 14.720 4.755 -24.458 1.00 83.44 193 ALA A O 1
ATOM 1489 N N . LYS A 1 194 ? 12.597 4.460 -23.861 1.00 81.19 194 LYS A N 1
ATOM 1490 C CA . LYS A 1 194 ? 12.232 3.779 -25.119 1.00 81.19 194 LYS A CA 1
ATOM 1491 C C . LYS A 1 194 ? 11.991 4.772 -26.269 1.00 81.19 194 LYS A C 1
ATOM 1493 O O . LYS A 1 194 ? 12.117 4.366 -27.428 1.00 81.19 194 LYS A O 1
ATOM 1498 N N . ASP A 1 195 ? 11.627 6.024 -25.994 1.00 84.69 195 ASP A N 1
ATOM 1499 C CA . ASP A 1 195 ? 11.380 7.018 -27.039 1.00 84.69 195 ASP A CA 1
ATOM 1500 C C . ASP A 1 195 ? 12.703 7.560 -27.603 1.00 84.69 195 ASP A C 1
ATOM 1502 O O . ASP A 1 195 ? 13.570 8.059 -26.889 1.00 84.69 195 ASP A O 1
ATOM 1506 N N . LYS A 1 196 ? 12.846 7.497 -28.930 1.00 69.81 196 LYS A N 1
ATOM 1507 C CA . LYS A 1 196 ? 14.032 7.966 -29.658 1.00 69.81 196 LYS A CA 1
ATOM 1508 C C . LYS A 1 196 ? 14.260 9.477 -29.546 1.00 69.81 196 LYS A C 1
ATOM 1510 O O . LYS A 1 196 ? 15.350 9.923 -29.901 1.00 69.81 196 LYS A O 1
ATOM 1515 N N . TRP A 1 197 ? 13.250 10.235 -29.115 1.00 72.12 197 TRP A N 1
ATOM 1516 C CA . TRP A 1 197 ? 13.308 11.689 -28.948 1.00 72.12 197 TRP A CA 1
ATOM 1517 C C . TRP A 1 197 ? 13.484 12.143 -27.492 1.00 72.12 197 TRP A C 1
ATOM 1519 O O . TRP A 1 197 ? 13.875 13.287 -27.283 1.00 72.12 197 TRP A O 1
ATOM 1529 N N . ALA A 1 198 ? 13.226 11.271 -26.508 1.00 75.94 198 ALA A N 1
ATOM 1530 C CA . ALA A 1 198 ? 13.384 11.570 -25.077 1.00 75.94 198 ALA A CA 1
ATOM 1531 C C . ALA A 1 198 ? 14.555 10.816 -24.412 1.00 75.94 198 ALA A C 1
ATOM 1533 O O . ALA A 1 198 ? 14.955 11.159 -23.303 1.00 75.94 198 ALA A O 1
ATOM 1534 N N . ASN A 1 199 ? 15.127 9.802 -25.071 1.00 77.00 199 ASN A N 1
ATOM 1535 C CA . ASN A 1 199 ? 16.267 9.055 -24.546 1.00 77.00 199 ASN A CA 1
ATOM 1536 C C . ASN A 1 199 ? 17.593 9.831 -24.691 1.00 77.00 199 ASN A C 1
ATOM 1538 O O . ASN A 1 199 ? 18.251 9.781 -25.733 1.00 77.00 199 ASN A O 1
ATOM 1542 N N . GLU A 1 200 ? 18.002 10.499 -23.611 1.00 77.56 200 GLU A N 1
ATOM 1543 C CA . GLU A 1 200 ? 19.312 11.155 -23.460 1.00 77.56 200 GLU A CA 1
ATOM 1544 C C . GLU A 1 200 ? 20.488 10.150 -23.458 1.00 77.56 200 GLU A C 1
ATOM 1546 O O . GLU A 1 200 ? 21.589 10.474 -23.894 1.00 77.56 200 GLU A O 1
ATOM 1551 N N . HIS A 1 201 ? 20.240 8.900 -23.052 1.00 76.00 201 HIS A N 1
ATOM 1552 C CA . HIS A 1 201 ? 21.202 7.794 -22.936 1.00 76.00 201 HIS A CA 1
ATOM 1553 C C . HIS A 1 201 ? 21.310 6.934 -24.212 1.00 76.00 201 HIS A C 1
ATOM 1555 O O . HIS A 1 201 ? 21.646 5.749 -24.171 1.00 76.00 201 HIS A O 1
ATOM 1561 N N . ARG A 1 202 ? 21.028 7.516 -25.383 1.00 73.88 202 ARG A N 1
ATOM 1562 C CA . ARG A 1 202 ? 20.951 6.784 -26.659 1.00 73.88 202 ARG A CA 1
ATOM 1563 C C . ARG A 1 202 ? 22.244 6.053 -27.053 1.00 73.88 202 ARG A C 1
ATOM 1565 O O . ARG A 1 202 ? 22.161 5.030 -27.734 1.00 73.88 202 ARG A O 1
ATOM 1572 N N . ASP A 1 203 ? 23.408 6.554 -26.642 1.00 74.62 203 ASP A N 1
ATOM 1573 C CA . ASP A 1 203 ? 24.693 5.881 -26.870 1.00 74.62 203 ASP A CA 1
ATOM 1574 C C . ASP A 1 203 ? 24.957 4.746 -25.859 1.00 74.62 203 ASP A C 1
ATOM 1576 O O . ASP A 1 203 ? 25.523 3.729 -26.252 1.00 74.62 203 ASP A O 1
ATOM 1580 N N . ASP A 1 204 ? 24.458 4.841 -24.618 1.00 72.69 204 ASP A N 1
ATOM 1581 C CA . ASP A 1 204 ? 24.490 3.746 -23.625 1.00 72.69 204 ASP A CA 1
ATOM 1582 C C . ASP A 1 204 ? 23.528 2.595 -23.991 1.00 72.69 204 ASP A C 1
ATOM 1584 O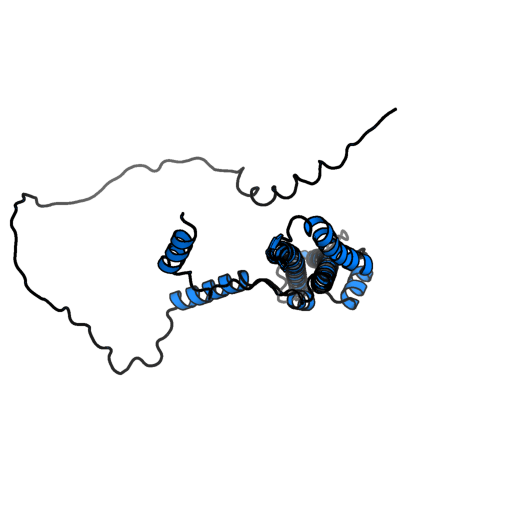 O . ASP A 1 204 ? 23.705 1.453 -23.563 1.00 72.69 204 ASP A O 1
ATOM 1588 N N . ASP A 1 205 ? 22.487 2.891 -24.778 1.00 74.00 205 ASP A N 1
ATOM 1589 C CA . ASP A 1 205 ? 21.546 1.904 -25.318 1.00 74.00 205 ASP A CA 1
ATOM 1590 C C . ASP A 1 205 ? 21.989 1.277 -26.652 1.00 74.00 205 ASP A C 1
ATOM 1592 O O . ASP A 1 205 ? 21.328 0.361 -27.160 1.00 74.00 205 ASP A O 1
ATOM 1596 N N . ARG A 1 206 ? 23.127 1.712 -27.210 1.00 74.06 206 ARG A N 1
ATOM 1597 C CA . ARG A 1 206 ? 23.772 1.062 -28.356 1.00 74.06 206 ARG A CA 1
ATOM 1598 C C . ARG A 1 206 ? 24.350 -0.283 -27.910 1.00 74.06 206 ARG A C 1
ATOM 1600 O O . ARG A 1 206 ? 25.052 -0.354 -26.911 1.00 74.06 206 ARG A O 1
ATOM 1607 N N . MET A 1 207 ? 24.077 -1.348 -28.668 1.00 65.00 207 MET A N 1
ATOM 1608 C CA . MET A 1 207 ? 24.501 -2.715 -28.326 1.00 65.00 207 MET A CA 1
ATOM 1609 C C . MET A 1 207 ? 26.022 -2.810 -28.111 1.00 65.00 207 MET A C 1
ATOM 1611 O O . MET A 1 207 ? 26.789 -2.833 -29.076 1.00 65.00 207 MET A O 1
ATOM 1615 N N . GLY A 1 208 ? 26.439 -2.880 -26.845 1.00 58.44 208 GLY A N 1
ATOM 1616 C CA . GLY A 1 208 ? 27.790 -3.263 -26.446 1.00 58.44 208 GLY A CA 1
ATOM 1617 C C . GLY A 1 208 ? 28.056 -4.740 -26.748 1.00 58.44 208 GLY A C 1
ATOM 1618 O O . GLY A 1 208 ? 27.128 -5.537 -26.883 1.00 58.44 208 GLY A O 1
ATOM 1619 N N . ILE A 1 209 ? 29.333 -5.105 -26.864 1.00 55.34 209 ILE A N 1
ATOM 1620 C CA . ILE A 1 209 ? 29.759 -6.437 -27.327 1.00 55.34 209 ILE A CA 1
ATOM 1621 C C . ILE A 1 209 ? 29.472 -7.540 -26.283 1.00 55.34 209 ILE A C 1
ATOM 1623 O O . ILE A 1 209 ? 29.287 -8.699 -26.646 1.00 55.34 209 ILE A O 1
ATOM 1627 N N . ASP A 1 210 ? 29.343 -7.176 -25.004 1.00 58.03 210 ASP A N 1
ATOM 1628 C CA . ASP A 1 210 ? 29.505 -8.100 -23.869 1.00 58.03 210 ASP A CA 1
ATOM 1629 C C . ASP A 1 210 ? 28.185 -8.616 -23.250 1.00 58.03 210 ASP A C 1
ATOM 1631 O O . ASP A 1 210 ? 28.153 -9.073 -22.105 1.00 58.03 210 ASP A O 1
ATOM 1635 N N . GLY A 1 211 ? 27.068 -8.512 -23.981 1.00 64.38 211 GLY A N 1
ATOM 1636 C CA . GLY A 1 211 ? 25.780 -9.131 -23.617 1.00 64.38 211 GLY A CA 1
ATOM 1637 C C . GLY A 1 211 ? 25.087 -8.600 -22.350 1.00 64.38 211 GLY A C 1
ATOM 1638 O O . GLY A 1 211 ? 24.119 -9.205 -21.897 1.00 64.38 211 GLY A O 1
ATOM 1639 N N . GLN A 1 212 ? 25.562 -7.494 -21.772 1.00 65.06 212 GLN A N 1
ATOM 1640 C CA . GLN A 1 212 ? 24.962 -6.859 -20.592 1.00 65.06 212 GLN A CA 1
ATOM 1641 C C . GLN A 1 212 ? 23.640 -6.145 -20.923 1.00 65.06 212 GLN A C 1
ATOM 1643 O O . GLN A 1 212 ? 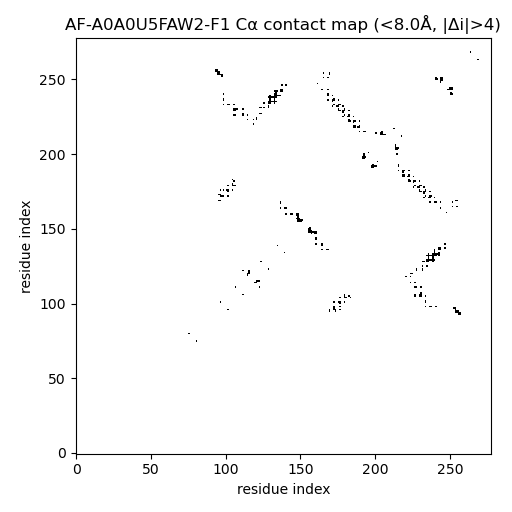23.461 -5.624 -22.025 1.00 65.06 212 GLN A O 1
ATOM 1648 N N . ASP A 1 213 ? 22.731 -6.055 -19.945 1.00 70.50 213 ASP A N 1
ATOM 1649 C CA . ASP A 1 213 ? 21.502 -5.262 -20.077 1.00 70.50 213 ASP A CA 1
ATOM 1650 C C . ASP A 1 213 ? 21.818 -3.771 -20.276 1.00 70.50 213 ASP A C 1
ATOM 1652 O O . ASP A 1 213 ? 22.456 -3.126 -19.435 1.00 70.50 213 ASP A O 1
ATOM 1656 N N . ASN A 1 214 ? 21.297 -3.200 -21.363 1.00 83.12 214 ASN A N 1
ATOM 1657 C CA . ASN A 1 214 ? 21.439 -1.779 -21.656 1.00 83.12 214 ASN A CA 1
ATOM 1658 C C . ASN A 1 214 ? 20.676 -0.887 -20.652 1.00 83.12 214 ASN A C 1
ATOM 1660 O O . ASN A 1 214 ? 19.964 -1.369 -19.763 1.00 83.12 214 ASN A O 1
ATOM 1664 N N . TYR A 1 215 ? 20.866 0.434 -20.722 1.00 84.06 215 TYR A N 1
ATOM 1665 C CA . TYR A 1 215 ? 20.259 1.381 -19.778 1.00 84.06 215 TYR A CA 1
ATOM 1666 C C . TYR A 1 215 ? 18.727 1.235 -19.722 1.00 84.06 215 TYR A C 1
ATOM 1668 O O . TYR A 1 215 ? 18.151 1.031 -18.648 1.00 84.06 215 TYR A O 1
ATOM 1676 N N . THR A 1 216 ? 18.080 1.205 -20.886 1.00 85.69 216 THR A N 1
ATOM 1677 C CA . THR A 1 216 ? 16.641 0.969 -21.021 1.00 85.69 216 THR A CA 1
ATOM 1678 C C . THR A 1 216 ? 16.216 -0.411 -20.495 1.00 85.69 216 THR A C 1
ATOM 1680 O O . THR A 1 216 ? 15.161 -0.527 -19.866 1.00 85.69 216 THR A O 1
ATOM 1683 N N . GLY A 1 217 ? 17.013 -1.464 -20.700 1.00 87.81 217 GLY A N 1
ATOM 1684 C CA . GLY A 1 217 ? 16.765 -2.806 -20.159 1.00 87.81 217 GLY A CA 1
ATOM 1685 C C . GLY A 1 217 ? 16.751 -2.826 -18.628 1.00 87.81 217 GLY A C 1
ATOM 1686 O O . GLY A 1 217 ? 15.802 -3.330 -18.020 1.00 87.81 217 GLY A O 1
ATOM 1687 N N . ARG A 1 218 ? 17.736 -2.174 -17.999 1.00 89.94 218 ARG A N 1
ATOM 1688 C CA . ARG A 1 218 ? 17.821 -2.016 -16.537 1.00 89.94 218 ARG A CA 1
ATOM 1689 C C . ARG A 1 218 ? 16.646 -1.212 -15.968 1.00 89.94 218 ARG A C 1
ATOM 1691 O O . ARG A 1 218 ? 16.091 -1.600 -14.940 1.00 89.94 218 ARG A O 1
ATOM 1698 N N . LEU A 1 219 ? 16.202 -0.147 -16.647 1.00 91.31 219 LEU A N 1
ATOM 1699 C CA . LEU A 1 219 ? 14.984 0.580 -16.259 1.00 91.31 219 LEU A CA 1
ATOM 1700 C C . LEU A 1 219 ? 13.726 -0.298 -16.346 1.00 91.31 219 LEU A C 1
ATOM 1702 O O . LEU A 1 219 ? 12.906 -0.274 -15.427 1.00 91.31 219 LEU A O 1
ATOM 1706 N N . ARG A 1 220 ? 13.587 -1.107 -17.405 1.00 92.56 220 ARG A N 1
ATOM 1707 C CA . ARG A 1 220 ? 12.452 -2.030 -17.578 1.00 92.56 220 ARG A CA 1
ATOM 1708 C C . ARG A 1 220 ? 12.415 -3.123 -16.512 1.00 92.56 220 ARG A C 1
ATOM 1710 O O . ARG A 1 220 ? 11.342 -3.349 -15.959 1.00 92.56 220 ARG A O 1
ATOM 1717 N N . ARG A 1 221 ? 13.549 -3.759 -16.182 1.00 93.75 221 ARG A N 1
ATOM 1718 C CA . ARG A 1 221 ? 13.585 -4.761 -15.099 1.00 93.75 221 ARG A CA 1
ATOM 1719 C C . ARG A 1 221 ? 13.246 -4.126 -13.751 1.00 93.75 221 ARG A C 1
ATOM 1721 O O . ARG A 1 221 ? 12.407 -4.664 -13.043 1.00 93.75 221 ARG A O 1
ATOM 1728 N N . ALA A 1 222 ? 13.778 -2.940 -13.447 1.00 94.00 222 ALA A N 1
ATOM 1729 C CA . ALA A 1 222 ? 13.393 -2.223 -12.233 1.00 94.00 222 ALA A CA 1
ATOM 1730 C C . ALA A 1 222 ? 11.878 -1.928 -12.189 1.00 94.00 222 ALA A C 1
ATOM 1732 O O . ALA A 1 222 ? 11.242 -2.139 -11.162 1.00 94.00 222 ALA A O 1
ATOM 1733 N N . ALA A 1 223 ? 11.266 -1.481 -13.292 1.00 95.69 223 ALA A N 1
ATOM 1734 C CA . ALA A 1 223 ? 9.815 -1.284 -13.342 1.00 95.69 223 ALA A CA 1
ATOM 1735 C C . ALA A 1 223 ? 9.042 -2.596 -13.086 1.00 95.69 223 ALA A C 1
ATOM 1737 O O . ALA A 1 223 ? 8.099 -2.598 -12.300 1.00 95.69 223 ALA A O 1
ATOM 1738 N N . ALA A 1 224 ? 9.477 -3.713 -13.675 1.00 96.31 224 ALA A N 1
ATOM 1739 C CA . ALA A 1 224 ? 8.899 -5.040 -13.452 1.00 96.31 224 ALA A CA 1
ATOM 1740 C C . ALA A 1 224 ? 9.019 -5.506 -11.985 1.00 96.31 224 ALA A C 1
ATOM 1742 O O . ALA A 1 224 ? 8.027 -5.905 -11.378 1.00 96.31 224 ALA A O 1
ATOM 1743 N N . GLU A 1 225 ? 10.200 -5.375 -11.377 1.00 96.50 225 GLU A N 1
ATOM 1744 C CA . GLU A 1 225 ? 10.444 -5.717 -9.968 1.00 96.50 225 GLU A CA 1
ATOM 1745 C C . GLU A 1 225 ? 9.615 -4.880 -8.986 1.00 96.50 225 GLU A C 1
ATOM 1747 O O . GLU A 1 225 ? 9.328 -5.336 -7.880 1.00 96.50 225 GLU A O 1
ATOM 1752 N N . HIS A 1 226 ? 9.267 -3.640 -9.340 1.00 97.00 226 HIS A N 1
ATOM 1753 C CA . HIS A 1 226 ? 8.402 -2.791 -8.519 1.00 97.00 226 HIS A CA 1
ATOM 1754 C C . HIS A 1 226 ? 6.906 -3.024 -8.778 1.00 97.00 226 HIS A C 1
ATOM 1756 O O . HIS A 1 226 ? 6.112 -2.793 -7.869 1.00 97.00 226 HIS A O 1
ATOM 1762 N N . ALA A 1 227 ? 6.529 -3.559 -9.944 1.00 96.94 227 ALA A N 1
ATOM 1763 C CA . ALA A 1 227 ? 5.155 -3.952 -10.256 1.00 96.94 227 ALA A CA 1
ATOM 1764 C C . ALA A 1 227 ? 4.641 -5.030 -9.292 1.00 96.94 227 ALA A C 1
ATOM 1766 O O . ALA A 1 227 ? 3.614 -4.843 -8.648 1.00 96.94 227 ALA A O 1
ATOM 1767 N N . VAL A 1 228 ? 5.401 -6.120 -9.127 1.00 97.38 228 VAL A N 1
ATOM 1768 C CA . VAL A 1 228 ? 5.039 -7.239 -8.236 1.00 97.38 228 VAL A CA 1
ATOM 1769 C C . VAL A 1 228 ? 4.889 -6.770 -6.783 1.00 97.38 228 VAL A C 1
ATOM 1771 O O . VAL A 1 228 ? 3.942 -7.144 -6.096 1.00 97.38 228 VAL A O 1
ATOM 1774 N N . LYS A 1 229 ? 5.782 -5.880 -6.329 1.00 96.94 229 LYS A N 1
ATOM 1775 C CA . LYS A 1 229 ? 5.744 -5.298 -4.975 1.00 96.94 229 LYS A CA 1
ATOM 1776 C C . LYS A 1 229 ? 4.503 -4.418 -4.768 1.00 96.94 229 LYS A C 1
ATOM 1778 O O . LYS A 1 229 ? 3.898 -4.470 -3.703 1.00 96.94 229 LYS A O 1
ATOM 1783 N N . ALA A 1 230 ? 4.110 -3.633 -5.776 1.00 97.44 230 ALA A N 1
ATOM 1784 C CA . ALA A 1 230 ? 2.884 -2.836 -5.738 1.00 97.44 230 ALA A CA 1
ATOM 1785 C C . ALA A 1 230 ? 1.619 -3.711 -5.741 1.00 97.44 230 ALA A C 1
ATOM 1787 O O . ALA A 1 230 ? 0.693 -3.434 -4.986 1.00 97.44 230 ALA A O 1
ATOM 1788 N N . TYR A 1 231 ? 1.611 -4.784 -6.535 1.00 97.81 231 TYR A N 1
ATOM 1789 C CA . TYR A 1 231 ? 0.504 -5.738 -6.643 1.00 97.81 231 TYR A CA 1
ATOM 1790 C C . TYR A 1 231 ? 0.234 -6.485 -5.329 1.00 97.81 231 TYR A C 1
ATOM 1792 O O . TYR A 1 231 ? -0.888 -6.473 -4.828 1.00 97.81 231 TYR A O 1
ATOM 1800 N N . ALA A 1 232 ? 1.275 -7.055 -4.712 1.00 98.06 232 ALA A N 1
ATOM 1801 C CA . ALA A 1 232 ? 1.149 -7.734 -3.422 1.00 98.06 232 ALA A CA 1
ATOM 1802 C C . ALA A 1 232 ? 0.644 -6.784 -2.318 1.00 98.06 232 ALA A C 1
ATOM 1804 O O . ALA A 1 232 ? -0.261 -7.128 -1.561 1.00 98.06 232 ALA A O 1
ATOM 1805 N N . LEU A 1 233 ? 1.172 -5.552 -2.259 1.00 98.06 233 LEU A N 1
ATOM 1806 C CA . LEU A 1 233 ? 0.724 -4.551 -1.285 1.00 98.06 233 LEU A CA 1
ATOM 1807 C C . LEU A 1 233 ? -0.709 -4.058 -1.542 1.00 98.06 233 LEU A C 1
ATOM 1809 O O . LEU A 1 233 ? -1.418 -3.780 -0.578 1.00 98.06 233 LEU A O 1
ATOM 1813 N N . TYR A 1 234 ? -1.152 -3.974 -2.801 1.00 98.19 234 TYR A N 1
ATOM 1814 C CA . TYR A 1 234 ? -2.550 -3.689 -3.140 1.00 98.19 234 TYR A CA 1
ATOM 1815 C C . TYR A 1 234 ? -3.490 -4.768 -2.587 1.00 98.19 234 TYR A C 1
ATOM 1817 O O . TYR A 1 234 ? -4.465 -4.432 -1.918 1.00 98.19 234 TYR A O 1
ATOM 1825 N N . HIS A 1 235 ? -3.161 -6.048 -2.773 1.00 98.44 235 HIS A N 1
ATOM 1826 C CA . HIS A 1 235 ? -3.971 -7.161 -2.265 1.00 98.44 235 HIS A CA 1
ATOM 1827 C C . HIS A 1 235 ? -3.993 -7.245 -0.731 1.00 98.44 235 HIS A C 1
ATOM 1829 O O . HIS A 1 235 ? -5.065 -7.425 -0.154 1.00 98.44 235 HIS A O 1
ATOM 1835 N N . ILE A 1 236 ? -2.866 -6.982 -0.055 1.00 98.56 236 ILE A N 1
ATOM 1836 C CA . ILE A 1 236 ? -2.823 -6.836 1.416 1.00 98.56 236 ILE A CA 1
ATOM 1837 C C . ILE A 1 236 ? -3.712 -5.671 1.882 1.00 98.56 236 ILE A C 1
ATOM 1839 O O . ILE A 1 236 ? -4.472 -5.811 2.841 1.00 98.56 236 ILE A O 1
ATOM 1843 N N . ALA A 1 237 ? -3.651 -4.516 1.211 1.00 98.25 237 ALA A N 1
ATOM 1844 C CA . ALA A 1 237 ? -4.495 -3.368 1.547 1.00 98.25 237 ALA A CA 1
ATOM 1845 C C . ALA A 1 237 ? -5.988 -3.648 1.291 1.00 98.25 237 ALA A C 1
ATOM 1847 O O . ALA A 1 237 ? -6.827 -3.244 2.093 1.00 98.25 237 ALA A O 1
ATOM 1848 N N . SER A 1 238 ? -6.312 -4.384 0.225 1.00 98.06 238 SER A N 1
ATOM 1849 C CA . SER A 1 238 ? -7.677 -4.808 -0.101 1.00 98.06 238 SER A CA 1
ATOM 1850 C C . SER A 1 238 ? -8.244 -5.754 0.962 1.00 98.06 238 SER A C 1
ATOM 1852 O O . SER A 1 238 ? -9.299 -5.477 1.533 1.00 98.06 238 SER A O 1
ATOM 1854 N N . GLY A 1 239 ? -7.496 -6.800 1.341 1.00 98.25 239 GLY A N 1
ATOM 1855 C CA . GLY A 1 239 ? -7.859 -7.690 2.449 1.00 98.25 239 GLY A CA 1
ATOM 1856 C C . GLY A 1 239 ? -8.056 -6.944 3.774 1.00 98.25 239 GLY A C 1
ATOM 1857 O O . GLY A 1 239 ? -9.027 -7.194 4.484 1.00 98.25 239 GLY A O 1
ATOM 1858 N N . ALA A 1 240 ? -7.202 -5.964 4.083 1.00 98.44 240 ALA A N 1
ATOM 1859 C CA . ALA A 1 240 ? -7.347 -5.146 5.287 1.00 98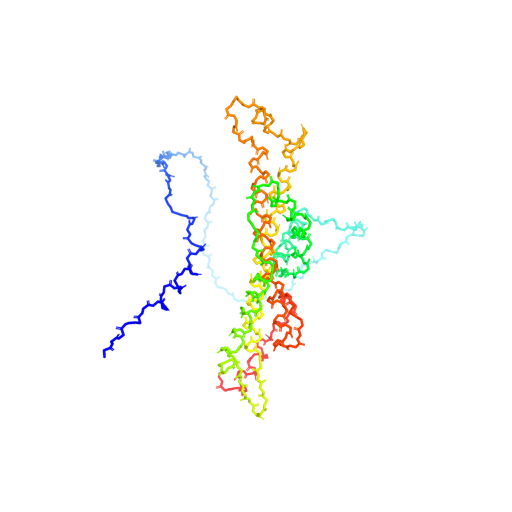.44 240 ALA A CA 1
ATOM 1860 C C . ALA A 1 240 ? -8.602 -4.250 5.265 1.00 98.44 240 ALA A C 1
ATOM 1862 O O . ALA A 1 240 ? -9.289 -4.137 6.281 1.00 98.44 240 ALA A O 1
ATOM 1863 N N . CYS A 1 241 ? -8.950 -3.649 4.120 1.00 97.81 241 CYS A N 1
ATOM 1864 C CA . CYS A 1 241 ? -10.208 -2.911 3.966 1.00 97.81 241 CYS A CA 1
ATOM 1865 C C . CYS A 1 241 ? -11.439 -3.827 4.110 1.00 97.81 241 CYS A C 1
ATOM 1867 O O . CYS A 1 241 ? -12.406 -3.434 4.762 1.00 97.81 241 CYS A O 1
ATOM 1869 N N . THR A 1 242 ? -11.390 -5.049 3.569 1.00 98.38 242 THR A N 1
ATOM 1870 C CA . THR A 1 242 ? -12.464 -6.048 3.707 1.00 98.38 242 THR A CA 1
ATOM 1871 C C . THR A 1 242 ? -12.665 -6.461 5.165 1.00 98.38 242 THR A C 1
ATOM 1873 O O . THR A 1 242 ? -13.771 -6.340 5.686 1.00 98.38 242 THR A O 1
ATOM 1876 N N . ALA A 1 243 ? -11.602 -6.867 5.869 1.00 98.25 243 ALA A N 1
ATOM 1877 C CA . ALA A 1 243 ? -11.699 -7.242 7.282 1.00 98.25 243 ALA A CA 1
ATOM 1878 C C . ALA A 1 243 ? -12.122 -6.073 8.184 1.00 98.25 243 ALA A C 1
ATOM 1880 O O . ALA A 1 243 ? -12.817 -6.288 9.173 1.00 98.25 243 ALA A O 1
ATOM 1881 N N . TYR A 1 244 ? -11.761 -4.832 7.844 1.00 98.06 244 TYR A N 1
ATOM 1882 C CA . TYR A 1 244 ? -12.269 -3.659 8.555 1.00 98.06 244 TYR A CA 1
ATOM 1883 C C . TYR A 1 244 ? -13.796 -3.555 8.439 1.00 98.06 244 TYR A C 1
ATOM 1885 O O . TYR A 1 244 ? -14.474 -3.373 9.450 1.00 98.06 244 TYR A O 1
ATOM 1893 N N . ALA A 1 245 ? -14.341 -3.710 7.227 1.00 97.56 245 ALA A N 1
ATOM 1894 C CA . ALA A 1 245 ? -15.783 -3.661 6.996 1.00 97.56 245 ALA A CA 1
ATOM 1895 C C . ALA A 1 245 ? -16.532 -4.790 7.726 1.00 97.56 245 ALA A C 1
ATOM 1897 O O . ALA A 1 245 ? -17.623 -4.561 8.245 1.00 97.56 245 ALA A O 1
ATOM 1898 N N . GLU A 1 246 ? -15.927 -5.977 7.841 1.00 96.81 246 GLU A N 1
ATOM 1899 C CA . GLU A 1 246 ? -16.464 -7.090 8.636 1.00 96.81 246 GLU A CA 1
ATOM 1900 C C . GLU A 1 246 ? -16.532 -6.776 10.141 1.00 96.81 246 GLU A C 1
ATOM 1902 O O . GLU A 1 246 ? -17.570 -7.009 10.759 1.00 96.81 246 GLU A O 1
ATOM 1907 N N . VAL A 1 247 ? -15.446 -6.267 10.745 1.00 96.19 247 VAL A N 1
ATOM 1908 C CA . VAL A 1 247 ? -15.372 -6.086 12.213 1.00 96.19 247 VAL A CA 1
ATOM 1909 C C . VAL A 1 247 ? -15.995 -4.780 12.709 1.00 96.19 247 VAL A C 1
ATOM 1911 O O . VAL A 1 247 ? -16.418 -4.716 13.861 1.00 96.19 247 VAL A O 1
ATOM 1914 N N . MET A 1 248 ? -16.071 -3.746 11.861 1.00 94.50 248 MET A N 1
ATOM 1915 C CA . MET A 1 248 ? -16.667 -2.448 12.209 1.00 94.50 248 MET A CA 1
ATOM 1916 C C . MET A 1 248 ? -18.092 -2.251 11.671 1.00 94.50 248 MET A C 1
ATOM 1918 O O . MET A 1 248 ? -18.799 -1.374 12.162 1.00 94.50 248 MET A O 1
ATOM 1922 N N . GLY A 1 249 ? -18.518 -3.020 10.662 1.00 94.19 249 GLY A N 1
ATOM 1923 C CA . GLY A 1 249 ? -19.817 -2.848 9.998 1.00 94.19 249 GLY A CA 1
ATOM 1924 C C . GLY A 1 249 ? -19.915 -1.635 9.057 1.00 94.19 249 GLY A C 1
ATOM 1925 O O . GLY A 1 249 ? -20.995 -1.362 8.536 1.00 94.19 249 GLY A O 1
ATOM 1926 N N . GLU A 1 250 ? -18.814 -0.914 8.821 1.00 93.75 250 GLU A N 1
ATOM 1927 C CA . GLU A 1 250 ? -18.719 0.212 7.881 1.00 93.75 250 GLU A CA 1
ATOM 1928 C C . GLU A 1 250 ? -17.459 0.108 7.004 1.00 93.75 250 GLU A C 1
ATOM 1930 O O . GLU A 1 250 ? -16.408 -0.344 7.457 1.00 93.75 250 GLU A O 1
ATOM 1935 N N . GLU A 1 251 ? -17.539 0.545 5.744 1.00 94.56 251 GLU A N 1
ATOM 1936 C CA . GLU A 1 251 ? -16.373 0.610 4.853 1.00 94.56 251 GLU A CA 1
ATOM 1937 C C . GLU A 1 251 ? -15.350 1.639 5.354 1.00 94.56 251 GLU A C 1
ATOM 1939 O O . GLU A 1 251 ? -15.691 2.808 5.561 1.00 94.56 251 GLU A O 1
ATOM 1944 N N . TRP A 1 252 ? -14.077 1.240 5.470 1.00 95.00 252 TRP A N 1
ATOM 1945 C CA . TRP A 1 252 ? -12.995 2.149 5.859 1.00 95.00 252 TRP A CA 1
ATOM 1946 C C . TRP A 1 252 ? -12.911 3.369 4.929 1.00 95.00 252 TRP A C 1
ATOM 1948 O O . TRP A 1 252 ? -12.848 3.237 3.705 1.00 95.00 252 TRP A O 1
ATOM 1958 N N . GLN A 1 253 ? -12.841 4.564 5.520 1.00 91.19 253 GLN A N 1
ATOM 1959 C CA . GLN A 1 253 ? -12.722 5.827 4.792 1.00 91.19 253 GLN A CA 1
ATOM 1960 C C . GLN A 1 253 ? -11.352 6.484 5.026 1.00 91.19 253 GLN A C 1
ATOM 1962 O O . GLN A 1 253 ? -10.937 6.627 6.180 1.00 91.19 253 GLN A O 1
ATOM 1967 N N . PRO A 1 254 ? -10.662 6.973 3.974 1.00 89.50 254 PRO A N 1
ATOM 1968 C CA . PRO A 1 254 ? -9.357 7.612 4.123 1.00 89.50 254 PRO A CA 1
ATOM 1969 C C . PRO A 1 254 ? -9.416 8.841 5.018 1.00 89.50 254 PRO A C 1
ATOM 1971 O O . PRO A 1 254 ? -10.253 9.727 4.808 1.00 89.50 254 PRO A O 1
ATOM 1974 N N . TYR A 1 255 ? -8.474 8.949 5.961 1.00 81.00 255 TYR A N 1
ATOM 1975 C CA . TYR A 1 255 ? -8.444 10.067 6.900 1.00 81.00 255 TYR A CA 1
ATOM 1976 C C . TYR A 1 255 ? -8.343 11.410 6.163 1.00 81.00 255 TYR A C 1
ATOM 1978 O O . TYR A 1 255 ? -7.298 11.770 5.608 1.00 81.00 255 TYR A O 1
ATOM 1986 N N . GLN A 1 256 ? -9.438 12.171 6.180 1.00 74.94 256 GLN A N 1
ATOM 1987 C CA . GLN A 1 256 ? -9.472 13.551 5.716 1.00 74.94 256 GLN A CA 1
ATOM 1988 C C . GLN A 1 256 ? -8.999 14.459 6.851 1.00 74.94 256 GLN A C 1
ATOM 1990 O O . GLN A 1 256 ? -9.642 14.540 7.899 1.00 74.94 256 GLN A O 1
ATOM 1995 N N . SER A 1 257 ? -7.893 15.176 6.633 1.00 62.22 257 SER A N 1
ATOM 1996 C CA . SER A 1 257 ? -7.423 16.214 7.556 1.00 62.22 257 SER A CA 1
ATOM 1997 C C . SER A 1 257 ? -8.550 17.218 7.819 1.00 62.22 257 SER A C 1
ATOM 1999 O O . SER A 1 257 ? -8.985 17.933 6.911 1.00 62.22 257 SER A O 1
ATOM 2001 N N . ARG A 1 258 ? -9.062 17.253 9.058 1.00 55.56 258 ARG A N 1
ATOM 2002 C CA . ARG A 1 258 ? -10.244 18.043 9.437 1.00 55.56 258 ARG A CA 1
ATOM 2003 C C . ARG A 1 258 ? -9.912 19.527 9.629 1.00 55.56 258 ARG A C 1
ATOM 2005 O O . ARG A 1 258 ? -10.163 20.097 10.684 1.00 55.56 258 ARG A O 1
ATOM 2012 N N . ALA A 1 259 ? -9.414 20.166 8.570 1.00 54.22 259 ALA A N 1
ATOM 2013 C CA . ALA A 1 259 ? -9.135 21.604 8.492 1.00 54.22 259 ALA A CA 1
ATOM 2014 C C . ALA A 1 259 ? -10.370 22.496 8.756 1.00 54.22 259 ALA A C 1
ATOM 2016 O O . ALA A 1 259 ? -10.222 23.680 9.039 1.00 54.22 259 ALA A O 1
ATOM 2017 N N . ASN A 1 260 ? -11.577 21.917 8.694 1.00 47.47 260 ASN A N 1
ATOM 2018 C CA . ASN A 1 260 ? -12.851 22.578 8.987 1.00 47.47 260 ASN A CA 1
ATOM 2019 C C . ASN A 1 260 ? -13.420 22.237 10.381 1.00 47.47 260 ASN A C 1
ATOM 2021 O O . ASN A 1 260 ? -14.512 22.702 10.712 1.00 47.47 260 ASN A O 1
ATOM 2025 N N . ASN A 1 261 ? -12.719 21.450 11.212 1.00 45.75 261 ASN A N 1
ATOM 2026 C CA . ASN A 1 261 ? -13.053 21.389 12.634 1.00 45.75 261 ASN A CA 1
ATOM 2027 C C . ASN A 1 261 ? -12.823 22.788 13.211 1.00 45.75 261 ASN A C 1
ATOM 2029 O O . ASN A 1 261 ? -11.682 23.238 13.315 1.00 45.75 261 ASN A O 1
ATOM 2033 N N . ARG A 1 262 ? -13.903 23.462 13.618 1.00 49.44 262 ARG A N 1
ATOM 2034 C CA . ARG A 1 262 ? -13.795 24.631 14.493 1.00 49.44 262 ARG A CA 1
ATOM 2035 C C . ARG A 1 262 ? -12.937 24.235 15.692 1.00 49.44 262 ARG A C 1
ATOM 2037 O O . ARG A 1 262 ? -13.203 23.207 16.316 1.00 49.44 262 ARG A O 1
ATOM 2044 N N . THR A 1 263 ? -11.945 25.054 16.025 1.00 51.09 263 THR A N 1
ATOM 2045 C CA . THR A 1 263 ? -11.361 25.028 17.366 1.00 51.09 263 THR A CA 1
ATOM 2046 C C . THR A 1 263 ? -12.511 25.120 18.361 1.00 51.09 263 THR A C 1
ATOM 2048 O O . THR A 1 263 ? -13.314 26.053 18.261 1.00 51.09 263 THR A O 1
ATOM 2051 N N . VAL A 1 264 ? -12.600 24.172 19.298 1.00 57.84 264 VAL A N 1
ATOM 2052 C CA . VAL A 1 264 ? -13.402 24.366 20.513 1.00 57.84 264 VAL A CA 1
ATOM 2053 C C . VAL A 1 264 ? -12.965 25.717 21.075 1.00 57.84 264 VAL A C 1
ATOM 2055 O O . VAL A 1 264 ? -11.758 25.957 21.185 1.00 57.84 264 VAL A O 1
ATOM 2058 N N . SER A 1 265 ? -13.899 26.649 21.295 1.00 64.25 265 SER A N 1
ATOM 2059 C CA . SER A 1 265 ? -13.511 27.959 21.818 1.00 64.25 265 SER A CA 1
ATOM 2060 C C . SER A 1 265 ? -12.830 27.745 23.166 1.00 64.25 265 SER A C 1
ATOM 2062 O O . SER A 1 265 ? -13.191 26.834 23.906 1.00 64.25 265 SER A O 1
ATOM 2064 N N . GLN A 1 266 ? -11.833 28.565 23.492 1.00 64.38 266 GLN A N 1
ATOM 2065 C CA . GLN A 1 266 ? -11.114 28.428 24.763 1.00 64.38 266 GLN A CA 1
ATOM 2066 C C . GLN A 1 266 ? -12.072 28.542 25.969 1.00 64.38 266 GLN A C 1
ATOM 2068 O O . GLN A 1 266 ? -11.873 27.894 26.984 1.00 64.38 266 GLN A O 1
ATOM 2073 N N . GLU A 1 267 ? -13.163 29.286 25.782 1.00 61.97 267 GLU A N 1
ATOM 2074 C CA . GLU A 1 267 ? -14.365 29.365 26.618 1.00 61.97 267 GLU A CA 1
ATOM 2075 C C . GLU A 1 267 ? -15.140 28.034 26.731 1.00 61.97 267 GLU A C 1
ATOM 2077 O O . GLU A 1 267 ? -15.474 27.620 27.833 1.00 61.97 267 GLU A O 1
ATOM 2082 N N . ALA A 1 268 ? -15.390 27.321 25.626 1.00 68.56 268 ALA A N 1
ATOM 2083 C CA . ALA A 1 268 ? -16.059 26.015 25.646 1.00 68.56 268 ALA A CA 1
AT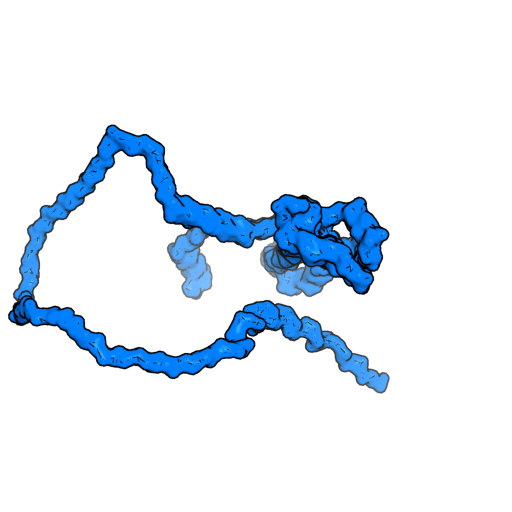OM 2084 C C . ALA A 1 268 ? -15.156 24.871 26.144 1.00 68.56 268 ALA A C 1
ATOM 2086 O O . ALA A 1 268 ? -15.673 23.844 26.571 1.00 68.56 268 ALA A O 1
ATOM 2087 N N . ALA A 1 269 ? -13.830 25.034 26.097 1.00 71.69 269 ALA A N 1
ATOM 2088 C CA . ALA A 1 269 ? -12.898 24.167 26.816 1.00 71.69 269 ALA A CA 1
ATOM 2089 C C . ALA A 1 269 ? -12.966 24.461 28.323 1.00 71.69 269 ALA A C 1
ATOM 2091 O O . ALA A 1 269 ? -13.322 23.575 29.088 1.00 71.69 269 ALA A O 1
ATOM 2092 N N . ALA A 1 270 ? -12.790 25.726 28.723 1.00 75.38 270 ALA A N 1
ATOM 2093 C CA . ALA A 1 270 ? -12.856 26.144 30.124 1.00 75.38 270 ALA A CA 1
ATOM 2094 C C . ALA A 1 270 ? -14.191 25.789 30.808 1.00 75.38 270 ALA A C 1
ATOM 2096 O O . ALA A 1 270 ? -14.187 25.399 31.966 1.00 75.38 270 ALA A O 1
ATOM 2097 N N . ALA A 1 271 ? -15.324 25.853 30.099 1.00 77.69 271 ALA A N 1
ATOM 2098 C CA . ALA A 1 271 ? -16.627 25.438 30.629 1.00 77.69 271 ALA A CA 1
ATOM 2099 C C . ALA A 1 271 ? -16.778 23.909 30.799 1.00 77.69 271 ALA A C 1
ATOM 2101 O O . ALA A 1 271 ? -17.623 23.458 31.570 1.00 77.69 271 ALA A O 1
ATOM 2102 N N . LEU A 1 272 ? -15.984 23.102 30.083 1.00 79.88 272 LEU A N 1
ATOM 2103 C CA . LEU A 1 272 ? -15.887 21.654 30.308 1.00 79.88 272 LEU A CA 1
ATOM 2104 C C . LEU A 1 272 ? -14.905 21.341 31.442 1.00 79.88 272 LEU A C 1
ATOM 2106 O O . LEU A 1 272 ? -15.198 20.475 32.259 1.00 79.88 272 LEU A O 1
ATOM 2110 N N . ASP A 1 273 ? -13.793 22.072 31.524 1.00 87.12 273 ASP A N 1
ATOM 2111 C CA . ASP A 1 273 ? -12.812 21.970 32.608 1.00 87.12 273 ASP A CA 1
ATOM 2112 C C . ASP A 1 273 ? -13.455 22.356 33.963 1.00 87.12 273 ASP A C 1
ATOM 2114 O O . ASP A 1 273 ? -13.393 21.588 34.923 1.00 87.12 273 ASP A O 1
ATOM 2118 N N . GLU A 1 274 ? -14.222 23.455 34.010 1.00 84.06 274 GLU A N 1
ATOM 2119 C CA . GLU A 1 274 ? -15.033 23.884 35.164 1.00 84.06 274 GLU A CA 1
ATOM 2120 C C . GLU A 1 274 ? -16.087 22.832 35.558 1.00 84.06 274 GLU A C 1
ATOM 2122 O O . GLU A 1 274 ? -16.270 22.546 36.742 1.00 84.06 274 GLU A O 1
ATOM 2127 N N . ALA A 1 275 ? -16.745 22.200 34.578 1.00 75.44 275 ALA A N 1
ATOM 2128 C CA . ALA A 1 275 ? -17.717 21.130 34.820 1.00 75.44 275 ALA A CA 1
ATOM 2129 C C . ALA A 1 275 ? -17.078 19.803 35.287 1.00 75.44 275 ALA A C 1
ATOM 2131 O O . ALA A 1 275 ? -17.777 18.954 35.845 1.00 75.44 275 ALA A O 1
ATOM 2132 N N . LEU A 1 276 ? -15.772 19.619 35.068 1.00 76.25 276 LEU A N 1
ATOM 2133 C CA . LEU A 1 276 ? -14.980 18.476 35.536 1.00 76.25 276 LEU A CA 1
ATOM 2134 C C . LEU A 1 276 ? -14.203 18.773 36.833 1.00 76.25 276 LEU A C 1
ATOM 2136 O O . LEU A 1 276 ? -13.757 17.834 37.493 1.00 76.25 276 LEU A O 1
ATOM 2140 N N . GLY A 1 277 ? -14.084 20.046 37.224 1.00 65.94 277 GLY A N 1
ATOM 2141 C CA . GLY A 1 277 ? -13.418 20.490 38.450 1.00 65.94 277 GLY A CA 1
ATOM 2142 C C . GLY A 1 277 ? -11.887 20.493 38.373 1.00 65.94 277 GLY A C 1
ATOM 2143 O O . GLY A 1 277 ? -11.243 20.142 39.367 1.00 65.94 277 GLY A O 1
ATOM 2144 N N . ILE A 1 278 ? -11.319 20.852 37.214 1.00 60.75 278 ILE A N 1
ATOM 2145 C CA . ILE A 1 278 ? -9.867 20.874 36.928 1.00 60.75 278 ILE A CA 1
ATOM 2146 C C . ILE A 1 278 ? -9.337 22.262 36.540 1.00 60.75 278 ILE A C 1
ATOM 2148 O O . ILE A 1 278 ? -10.137 23.097 36.070 1.00 60.75 278 ILE A O 1
#